Protein AF-A0A1L9B304-F1 (afdb_monomer_lite)

Structure (mmCIF, N/CA/C/O backbone):
data_AF-A0A1L9B304-F1
#
_entry.id   AF-A0A1L9B304-F1
#
loop_
_atom_site.group_PDB
_atom_site.id
_atom_site.type_symbol
_atom_site.label_atom_id
_atom_site.label_alt_id
_atom_site.label_comp_id
_atom_site.label_asym_id
_atom_site.label_entity_id
_atom_site.label_seq_id
_atom_site.pdbx_PDB_ins_code
_atom_site.Cartn_x
_atom_site.Cartn_y
_atom_site.Cartn_z
_atom_site.occupancy
_atom_site.B_iso_or_equiv
_atom_site.auth_seq_id
_atom_site.auth_comp_id
_atom_site.auth_asym_id
_atom_site.auth_atom_id
_atom_site.pdbx_PDB_model_num
ATOM 1 N N . MET A 1 1 ? 4.231 -5.687 -25.052 1.00 63.03 1 MET A N 1
ATOM 2 C CA . MET A 1 1 ? 4.741 -4.554 -24.246 1.00 63.03 1 MET A CA 1
ATOM 3 C C . MET A 1 1 ? 6.203 -4.363 -24.587 1.00 63.03 1 MET A C 1
ATOM 5 O O . MET A 1 1 ? 6.896 -5.364 -24.711 1.00 63.03 1 MET A O 1
ATOM 9 N N . LEU A 1 2 ? 6.646 -3.123 -24.780 1.00 71.50 2 LEU A N 1
ATOM 10 C CA . LEU A 1 2 ? 8.060 -2.821 -25.007 1.00 71.50 2 LEU A CA 1
ATOM 11 C C . LEU A 1 2 ? 8.823 -2.943 -23.681 1.00 71.50 2 LEU A C 1
ATOM 13 O O . LEU A 1 2 ? 8.277 -2.609 -22.625 1.00 71.50 2 LEU A O 1
ATOM 17 N N . GLN A 1 3 ? 10.051 -3.457 -23.736 1.00 75.75 3 GLN A N 1
ATOM 18 C CA . GLN A 1 3 ? 10.966 -3.404 -22.600 1.00 75.75 3 GLN A CA 1
ATOM 19 C C . GLN A 1 3 ? 11.658 -2.044 -22.579 1.00 75.75 3 GLN A C 1
ATOM 21 O O . GLN A 1 3 ? 12.085 -1.550 -23.622 1.00 75.75 3 GLN A O 1
ATOM 26 N N . VAL A 1 4 ? 11.743 -1.452 -21.391 1.00 79.25 4 VAL A N 1
ATOM 27 C CA . VAL A 1 4 ? 12.524 -0.241 -21.150 1.00 79.25 4 VAL A CA 1
ATOM 28 C C . VAL A 1 4 ? 13.964 -0.696 -20.902 1.00 79.25 4 VAL A C 1
ATOM 30 O O . VAL A 1 4 ? 14.164 -1.534 -20.018 1.00 79.25 4 VAL A O 1
ATOM 33 N N . PRO A 1 5 ? 14.951 -0.227 -21.685 1.00 81.69 5 PRO A N 1
ATOM 34 C CA . PRO A 1 5 ? 16.345 -0.581 -21.457 1.00 81.69 5 PRO A CA 1
ATOM 35 C C . PRO A 1 5 ? 16.802 -0.211 -20.035 1.00 81.69 5 PRO A C 1
ATOM 37 O O . PRO A 1 5 ? 16.305 0.766 -19.471 1.00 81.69 5 PRO A O 1
ATOM 40 N N . PRO A 1 6 ? 17.746 -0.959 -19.440 1.00 82.06 6 PRO A N 1
ATOM 41 C CA . PRO A 1 6 ? 18.271 -0.627 -18.122 1.00 82.06 6 PRO A CA 1
ATOM 42 C C . PRO A 1 6 ? 18.850 0.794 -18.060 1.00 82.06 6 PRO A C 1
ATOM 44 O O . PRO A 1 6 ? 19.536 1.225 -18.985 1.00 82.06 6 PRO A O 1
ATOM 47 N N . GLY A 1 7 ? 18.578 1.512 -16.970 1.00 79.88 7 GLY A N 1
ATOM 48 C CA . GLY A 1 7 ? 19.032 2.886 -16.732 1.00 79.88 7 GLY A CA 1
ATOM 49 C C . GLY A 1 7 ? 18.249 3.973 -17.476 1.00 79.88 7 GLY A C 1
ATOM 50 O O . GLY A 1 7 ? 18.438 5.154 -17.189 1.00 79.88 7 GLY A O 1
ATOM 51 N N . GLU A 1 8 ? 17.355 3.608 -18.398 1.00 85.88 8 GLU A N 1
ATOM 52 C CA . GLU A 1 8 ? 16.478 4.573 -19.060 1.00 85.88 8 GLU A CA 1
ATOM 53 C C . GLU A 1 8 ? 15.427 5.124 -18.093 1.00 85.88 8 GLU A C 1
ATOM 55 O O . GLU A 1 8 ? 14.921 4.424 -17.208 1.00 85.88 8 GLU A O 1
ATOM 60 N N . LEU A 1 9 ? 15.077 6.396 -18.291 1.00 82.62 9 LEU A N 1
ATOM 61 C CA . LEU A 1 9 ? 14.107 7.084 -17.452 1.00 82.62 9 LEU A CA 1
ATOM 62 C C . LEU A 1 9 ? 12.674 6.731 -17.861 1.00 82.62 9 LEU A C 1
ATOM 64 O O . LEU A 1 9 ? 12.258 6.958 -19.003 1.00 82.62 9 LEU A O 1
ATOM 68 N N . LEU A 1 10 ? 11.904 6.250 -16.888 1.00 84.25 10 LEU A N 1
ATOM 69 C CA . LEU A 1 10 ? 10.476 6.005 -16.987 1.00 84.25 10 LEU A CA 1
ATOM 70 C C . LEU A 1 10 ? 9.693 7.069 -16.205 1.00 84.25 10 LEU A C 1
ATOM 72 O O . LEU A 1 10 ? 9.727 7.129 -14.975 1.00 84.25 10 LEU A O 1
ATOM 76 N N . GLU A 1 11 ? 8.954 7.909 -16.931 1.00 81.62 11 GLU A N 1
ATOM 77 C CA . GLU A 1 11 ? 8.046 8.904 -16.353 1.00 81.62 11 GLU A CA 1
ATOM 78 C C . GLU A 1 11 ? 6.762 8.208 -15.866 1.00 81.62 11 GLU A C 1
ATOM 80 O O . GLU A 1 11 ? 5.990 7.667 -16.670 1.00 81.62 11 GLU A O 1
ATOM 85 N N . MET A 1 12 ? 6.548 8.217 -14.544 1.00 76.69 12 MET A N 1
ATOM 86 C CA . MET A 1 12 ? 5.429 7.526 -13.888 1.00 76.69 12 MET A CA 1
ATOM 87 C C . MET A 1 12 ? 4.164 8.383 -13.775 1.00 76.69 12 MET A C 1
ATOM 89 O O . MET A 1 12 ? 3.055 7.852 -13.798 1.00 76.69 12 MET A O 1
ATOM 93 N N . ILE A 1 13 ? 4.317 9.701 -13.632 1.00 68.25 13 ILE A N 1
ATOM 94 C CA . ILE A 1 13 ? 3.222 10.675 -13.541 1.00 68.25 13 ILE A CA 1
ATOM 95 C C . ILE A 1 13 ? 3.542 11.838 -14.478 1.00 68.25 13 ILE A C 1
ATOM 97 O O . ILE A 1 13 ? 4.670 12.328 -14.486 1.00 68.25 13 ILE A O 1
ATOM 101 N N . SER A 1 14 ? 2.542 12.290 -15.241 1.00 61.25 14 SER A N 1
ATOM 102 C CA . SER A 1 14 ? 2.676 13.453 -16.122 1.00 61.25 14 SER A CA 1
ATOM 103 C C . SER A 1 14 ? 3.136 14.679 -15.332 1.00 61.25 14 SER A C 1
ATOM 105 O O . SER A 1 14 ? 2.480 15.069 -14.367 1.00 61.25 14 SER A O 1
ATOM 107 N N . GLY A 1 15 ? 4.243 15.293 -15.755 1.00 56.97 15 GLY A N 1
ATOM 108 C CA . GLY A 1 15 ? 4.800 16.486 -15.105 1.00 56.97 15 GLY A CA 1
ATOM 109 C C . GLY A 1 15 ? 5.788 16.195 -13.972 1.00 56.97 15 GLY A C 1
ATOM 110 O O . GLY A 1 15 ? 6.274 17.134 -13.352 1.00 56.97 15 GLY A O 1
ATOM 111 N N . ALA A 1 16 ? 6.138 14.925 -13.729 1.00 55.53 16 ALA A N 1
ATOM 112 C CA . ALA A 1 16 ? 7.228 14.556 -12.817 1.00 55.53 16 ALA A CA 1
ATOM 113 C C . ALA A 1 16 ? 8.627 14.933 -13.354 1.00 55.53 16 ALA A C 1
ATOM 115 O O . ALA A 1 16 ? 9.605 14.840 -12.623 1.00 55.53 16 ALA A O 1
ATOM 116 N N . VAL A 1 17 ? 8.726 15.351 -14.621 1.00 56.62 17 VAL A N 1
ATOM 117 C CA . VAL A 1 17 ? 9.966 15.800 -15.267 1.00 56.62 17 VAL A CA 1
ATOM 118 C C . VAL A 1 17 ? 9.715 17.151 -15.937 1.00 56.62 17 VAL A C 1
ATOM 120 O O . VAL A 1 17 ? 8.848 17.246 -16.814 1.00 56.62 17 VAL A O 1
ATOM 123 N N . PHE A 1 18 ? 10.478 18.177 -15.550 1.00 57.16 18 PHE A N 1
ATOM 124 C CA . PHE A 1 18 ? 10.340 19.554 -16.039 1.00 57.16 18 PHE A CA 1
ATOM 125 C C . PHE A 1 18 ? 11.593 19.992 -16.813 1.00 57.16 18 PHE A C 1
ATOM 127 O O . PHE A 1 18 ? 12.388 20.808 -16.366 1.00 57.16 18 PHE A O 1
ATOM 134 N N . ASP A 1 19 ? 11.749 19.470 -18.031 1.00 57.84 19 ASP A N 1
ATOM 135 C CA . ASP A 1 19 ? 12.864 19.853 -18.902 1.00 57.84 19 ASP A CA 1
ATOM 136 C C . ASP A 1 19 ? 12.486 21.003 -19.843 1.00 57.84 19 ASP A C 1
ATOM 138 O O . ASP A 1 19 ? 11.497 20.921 -20.576 1.00 57.84 19 ASP A O 1
ATOM 142 N N . ALA A 1 20 ? 13.346 22.021 -19.938 1.00 49.38 20 ALA A N 1
ATOM 143 C CA . ALA A 1 20 ? 13.254 23.054 -20.976 1.00 49.38 20 ALA A CA 1
ATOM 144 C C . ALA A 1 20 ? 13.531 22.509 -22.396 1.00 49.38 20 ALA A C 1
ATOM 146 O O . ALA A 1 20 ? 13.164 23.138 -23.385 1.00 49.38 20 ALA A O 1
ATOM 147 N N . THR A 1 21 ? 14.183 21.343 -22.513 1.00 50.03 21 THR A N 1
ATOM 148 C CA . THR A 1 21 ? 14.481 20.677 -23.794 1.00 50.03 21 THR A CA 1
ATOM 149 C C . THR A 1 21 ? 13.872 19.270 -23.811 1.00 50.03 21 THR A C 1
ATOM 151 O O . THR A 1 21 ? 14.277 18.437 -23.001 1.00 50.03 21 THR A O 1
ATOM 154 N N . PRO A 1 22 ? 12.937 18.947 -24.726 1.00 58.16 22 PRO A N 1
ATOM 155 C CA . PRO A 1 22 ? 12.317 17.627 -24.766 1.00 58.16 22 PRO A CA 1
ATOM 156 C C . PRO A 1 22 ? 13.330 16.559 -25.195 1.00 58.16 22 PRO A C 1
ATOM 158 O O . PRO A 1 22 ? 13.845 16.598 -26.312 1.00 58.16 22 PRO A O 1
ATOM 161 N N . ARG A 1 23 ? 13.589 15.575 -24.330 1.00 62.59 23 ARG A N 1
ATOM 162 C CA . ARG A 1 23 ? 14.319 14.348 -24.685 1.00 62.59 23 ARG A CA 1
ATOM 163 C C . ARG A 1 23 ? 13.340 13.186 -24.895 1.00 62.59 23 ARG A C 1
ATOM 165 O O . ARG A 1 23 ? 12.303 13.152 -24.222 1.00 62.59 23 ARG A O 1
ATOM 172 N N . PRO A 1 24 ? 13.624 12.245 -25.818 1.00 61.47 24 PRO A N 1
ATOM 173 C CA . PRO A 1 24 ? 12.836 11.024 -25.925 1.00 61.47 24 PRO A CA 1
ATOM 174 C C . PRO A 1 24 ? 12.907 10.278 -24.591 1.00 61.47 24 PRO A C 1
ATOM 176 O O . PRO A 1 24 ? 13.988 10.080 -24.048 1.00 61.47 24 PRO A O 1
ATOM 179 N N . ARG A 1 25 ? 11.743 9.924 -24.042 1.00 73.06 25 ARG A N 1
ATOM 180 C CA . ARG A 1 25 ? 11.623 9.262 -22.741 1.00 73.06 25 ARG A CA 1
ATOM 181 C C . ARG A 1 25 ? 10.515 8.231 -22.752 1.00 73.06 25 ARG A C 1
ATOM 183 O O . ARG A 1 25 ? 9.510 8.392 -23.454 1.00 73.06 25 ARG A O 1
ATOM 190 N N . TRP A 1 26 ? 10.691 7.194 -21.947 1.00 78.88 26 TRP A N 1
ATOM 191 C CA . TRP A 1 26 ? 9.651 6.209 -21.726 1.00 78.88 26 TRP A CA 1
ATOM 192 C C . TRP A 1 26 ? 8.609 6.806 -20.790 1.00 78.88 26 TRP A C 1
ATOM 194 O O . TRP A 1 26 ? 8.932 7.424 -19.778 1.00 78.88 26 TRP A O 1
ATOM 204 N N . ARG A 1 27 ? 7.335 6.647 -21.138 1.00 77.12 27 ARG A N 1
ATOM 205 C CA . ARG A 1 27 ? 6.223 7.089 -20.298 1.00 77.12 27 ARG A CA 1
ATOM 206 C C . ARG A 1 27 ? 5.282 5.930 -20.090 1.00 77.12 27 ARG A C 1
ATOM 208 O O . ARG A 1 27 ? 4.880 5.286 -21.063 1.00 77.12 27 ARG A O 1
ATOM 215 N N . ILE A 1 28 ? 4.854 5.721 -18.851 1.00 72.94 28 ILE A N 1
ATOM 216 C CA . ILE A 1 28 ? 3.702 4.862 -18.606 1.00 72.94 28 ILE A CA 1
ATOM 217 C C . ILE A 1 28 ? 2.452 5.648 -19.008 1.00 72.94 28 ILE A C 1
ATOM 219 O O . ILE A 1 28 ? 1.835 6.345 -18.209 1.00 72.94 28 ILE A O 1
ATOM 223 N N . ARG A 1 29 ? 2.061 5.532 -20.282 1.00 64.81 29 ARG A N 1
ATOM 224 C CA . ARG A 1 29 ? 0.709 5.892 -20.726 1.00 64.81 29 ARG A CA 1
ATOM 225 C C . ARG A 1 29 ? -0.234 4.755 -20.361 1.00 64.81 29 ARG A C 1
ATOM 227 O O . ARG A 1 29 ? -0.642 3.972 -21.213 1.00 64.81 29 ARG A O 1
ATOM 234 N N . MET A 1 30 ? -0.534 4.628 -19.076 1.00 61.22 30 MET A N 1
ATOM 235 C CA . MET A 1 30 ? -1.662 3.808 -18.659 1.00 61.22 30 MET A CA 1
ATOM 236 C C . MET A 1 30 ? -2.903 4.668 -18.787 1.00 61.22 30 MET A C 1
ATOM 238 O O . MET A 1 30 ? -2.964 5.762 -18.230 1.00 61.22 30 MET A O 1
ATOM 242 N N . PHE A 1 31 ? -3.857 4.178 -19.571 1.00 56.81 31 PHE A N 1
ATOM 243 C CA . PHE A 1 31 ? -5.157 4.790 -19.775 1.00 56.81 31 PHE A CA 1
ATOM 244 C C . PHE A 1 31 ? -5.961 4.769 -18.464 1.00 56.81 31 PHE A C 1
ATOM 246 O O . PHE A 1 31 ? -6.941 4.036 -18.330 1.00 56.81 31 PHE A O 1
ATOM 253 N N . VAL A 1 32 ? -5.554 5.573 -17.479 1.00 52.47 32 VAL A N 1
ATOM 254 C CA . VAL A 1 32 ? -6.405 5.901 -16.334 1.00 52.47 32 VAL A CA 1
ATOM 255 C C . VAL A 1 32 ? -7.742 6.436 -16.844 1.00 52.47 32 VAL A C 1
ATOM 257 O O . VAL A 1 32 ? -8.770 6.102 -16.277 1.00 52.47 32 VAL A O 1
ATOM 260 N N . ASP A 1 33 ? -7.725 7.124 -17.989 1.00 48.28 33 ASP A N 1
ATOM 261 C CA . ASP A 1 33 ? -8.901 7.585 -18.721 1.00 48.28 33 ASP A CA 1
ATOM 262 C C . ASP A 1 33 ? -9.753 6.430 -19.262 1.00 48.28 33 ASP A C 1
ATOM 264 O O . ASP A 1 33 ? -10.964 6.481 -19.124 1.00 48.28 33 ASP A O 1
ATOM 268 N N . VAL A 1 34 ? -9.176 5.336 -19.789 1.00 59.12 34 VAL A N 1
ATOM 269 C CA . VAL A 1 34 ? -9.986 4.148 -20.149 1.00 59.12 34 VAL A CA 1
ATOM 270 C C . VAL A 1 34 ? -10.598 3.565 -18.888 1.00 59.12 34 VAL A C 1
ATOM 272 O O . VAL A 1 34 ? -11.786 3.307 -18.871 1.00 59.12 34 VAL A O 1
ATOM 275 N N . PHE A 1 35 ? -9.843 3.424 -17.800 1.00 58.62 35 PHE A N 1
ATOM 276 C CA . PHE A 1 35 ? -10.378 2.904 -16.541 1.00 58.62 35 PHE A CA 1
ATOM 277 C C . PHE A 1 35 ? -11.472 3.790 -15.911 1.00 58.62 35 PHE A C 1
ATOM 279 O O . PHE A 1 35 ? -12.441 3.263 -15.370 1.00 58.62 35 PHE A O 1
ATOM 286 N N . MET A 1 36 ? -11.329 5.116 -15.981 1.00 52.97 36 MET A N 1
ATOM 287 C CA . MET A 1 36 ? -12.293 6.108 -15.481 1.00 52.97 36 MET A CA 1
ATOM 288 C C . MET A 1 36 ? -13.489 6.309 -16.417 1.00 52.97 36 MET A C 1
ATOM 290 O O . MET A 1 36 ? -14.547 6.727 -15.952 1.00 52.97 36 MET A O 1
ATOM 294 N N . HIS A 1 37 ? -13.353 5.962 -17.700 1.00 54.38 37 HIS A N 1
ATOM 295 C CA . HIS A 1 37 ? -14.406 6.059 -18.715 1.00 54.38 37 HIS A CA 1
ATOM 296 C C . HIS A 1 37 ? -14.909 4.698 -19.220 1.00 54.38 37 HIS A C 1
ATOM 298 O O . HIS A 1 37 ? -15.740 4.650 -20.120 1.00 54.38 37 HIS A O 1
ATOM 304 N N . LEU A 1 38 ? -14.525 3.589 -18.571 1.00 57.94 38 LEU A N 1
ATOM 305 C CA . LEU A 1 38 ? -15.155 2.268 -18.741 1.00 57.94 38 LEU A CA 1
ATOM 306 C C . LEU A 1 38 ? -16.651 2.281 -18.356 1.00 57.94 38 LEU A C 1
ATOM 308 O O . LEU A 1 38 ? -17.328 1.276 -18.537 1.00 57.94 38 LEU A O 1
ATOM 312 N N . ASN A 1 39 ? -17.163 3.396 -17.828 1.00 56.41 39 ASN A N 1
ATOM 313 C CA . ASN A 1 39 ? -18.574 3.614 -17.511 1.00 56.41 39 ASN A CA 1
ATOM 314 C C . ASN A 1 39 ? -19.430 3.878 -18.759 1.00 56.41 39 ASN A C 1
ATOM 316 O O . ASN A 1 39 ? -20.649 3.723 -18.702 1.00 56.41 39 ASN A O 1
ATOM 320 N N . GLU A 1 40 ? -18.834 4.284 -19.887 1.00 57.81 40 GLU A N 1
ATOM 321 C CA . GLU A 1 40 ? -19.592 4.487 -21.123 1.00 57.81 40 GLU A CA 1
ATOM 322 C C . GLU A 1 40 ? -20.018 3.130 -21.704 1.00 57.81 40 GLU A C 1
ATOM 324 O O . GLU A 1 40 ? -19.241 2.421 -22.339 1.00 57.81 40 GLU A O 1
ATOM 329 N N . GLY A 1 41 ? -21.276 2.753 -21.458 1.00 65.56 41 GLY A N 1
ATOM 330 C CA . GLY A 1 41 ? -21.892 1.539 -22.003 1.00 65.56 41 GLY A CA 1
ATOM 331 C C . GLY A 1 41 ? -21.799 0.289 -21.121 1.00 65.56 41 GLY A C 1
ATOM 332 O O . GLY A 1 41 ? -22.311 -0.754 -21.522 1.00 65.56 41 GLY A O 1
ATOM 333 N N . VAL A 1 42 ? -21.207 0.379 -19.924 1.00 69.25 42 VAL A N 1
ATOM 334 C CA . VAL A 1 42 ? -21.229 -0.690 -18.909 1.00 69.25 42 VAL A CA 1
ATOM 335 C C . VAL A 1 42 ? -22.273 -0.343 -17.857 1.00 69.25 42 VAL A C 1
ATOM 337 O O . VAL A 1 42 ? -22.301 0.774 -17.346 1.00 69.25 42 VAL A O 1
ATOM 340 N N . SER A 1 43 ? -23.147 -1.291 -17.525 1.00 76.06 43 SER A N 1
ATOM 341 C CA . SER A 1 43 ? -24.155 -1.060 -16.489 1.00 76.06 43 SER A CA 1
ATOM 342 C C . SER A 1 43 ? -23.507 -0.884 -15.106 1.00 76.06 43 SER A C 1
ATOM 344 O O . SER A 1 43 ? -22.483 -1.500 -14.804 1.00 76.06 43 SER A O 1
ATOM 346 N N . GLU A 1 44 ? -24.134 -0.102 -14.221 1.00 75.56 44 GLU A N 1
ATOM 347 C CA . GLU A 1 44 ? -23.684 0.077 -12.824 1.00 75.56 44 GLU A CA 1
ATOM 348 C C . GLU A 1 44 ? -23.474 -1.263 -12.092 1.00 75.56 44 GLU A C 1
ATOM 350 O O . GLU A 1 44 ? -22.558 -1.414 -11.286 1.00 75.56 44 GLU A O 1
ATOM 355 N N . ALA A 1 45 ? -24.280 -2.280 -12.419 1.00 81.62 45 ALA A N 1
ATOM 356 C CA . ALA A 1 45 ? -24.158 -3.623 -11.854 1.00 81.62 45 ALA A CA 1
ATOM 357 C C . ALA A 1 45 ? -22.910 -4.384 -12.345 1.00 81.62 45 ALA A C 1
ATOM 359 O O . ALA A 1 45 ? -22.347 -5.208 -11.621 1.00 81.62 45 ALA A O 1
ATOM 360 N N . GLU A 1 46 ? -22.462 -4.126 -13.573 1.00 81.25 46 GLU A N 1
ATOM 361 C CA . GLU A 1 46 ? -21.305 -4.788 -14.184 1.00 81.25 46 GLU A CA 1
ATOM 362 C C . GLU A 1 46 ? -19.992 -4.060 -13.907 1.00 81.25 46 GLU A C 1
ATOM 364 O O . GLU A 1 46 ? -18.922 -4.681 -13.937 1.00 81.25 46 GLU A O 1
ATOM 369 N N . TYR A 1 47 ? -20.059 -2.772 -13.579 1.00 78.38 47 TYR A N 1
ATOM 370 C CA . TYR A 1 47 ? -18.889 -1.934 -13.361 1.00 78.38 47 TYR A CA 1
ATOM 371 C C . TYR A 1 47 ? -17.909 -2.492 -12.305 1.00 78.38 47 TYR A C 1
ATOM 373 O O . TYR A 1 47 ? -16.718 -2.620 -12.617 1.00 78.38 47 TYR A O 1
ATOM 381 N N . PRO A 1 48 ? -18.337 -2.946 -11.105 1.00 80.19 48 PRO A N 1
ATOM 382 C CA . PRO A 1 48 ? -17.416 -3.539 -10.131 1.00 80.19 48 PRO A CA 1
ATOM 383 C C . PRO A 1 48 ? -16.687 -4.780 -10.664 1.00 80.19 48 PRO A C 1
ATOM 385 O O . PRO A 1 48 ? -15.498 -4.985 -10.387 1.00 80.19 48 PRO A O 1
ATOM 388 N N . ARG A 1 49 ? -17.380 -5.605 -11.462 1.00 83.19 49 ARG A N 1
ATOM 389 C CA . ARG A 1 49 ? -16.815 -6.817 -12.067 1.00 83.19 49 ARG A CA 1
ATOM 390 C C . ARG A 1 49 ? -15.816 -6.468 -13.166 1.00 83.19 49 ARG A C 1
ATOM 392 O O . ARG A 1 49 ? -14.719 -7.029 -13.167 1.00 83.19 49 ARG A O 1
ATOM 399 N N . ALA A 1 50 ? -16.160 -5.533 -14.051 1.00 82.38 50 ALA A N 1
ATOM 400 C CA . ALA A 1 50 ? -15.275 -5.042 -15.104 1.00 82.38 50 ALA A CA 1
ATOM 401 C C . ALA A 1 50 ? -13.994 -4.434 -14.510 1.00 82.38 50 ALA A C 1
ATOM 403 O O . ALA A 1 50 ? -12.889 -4.806 -14.905 1.00 82.38 50 ALA A O 1
ATOM 404 N N . ARG A 1 51 ? -14.127 -3.601 -13.468 1.00 80.62 51 ARG A N 1
ATOM 405 C CA . ARG A 1 51 ? -13.006 -3.001 -12.726 1.00 80.62 51 ARG A CA 1
ATOM 406 C C . ARG A 1 51 ? -12.062 -4.057 -12.147 1.00 80.62 51 ARG A C 1
ATOM 408 O O . ARG A 1 51 ? -10.844 -3.927 -12.257 1.00 80.62 51 ARG A O 1
ATOM 415 N N . LYS A 1 52 ? -12.617 -5.102 -11.521 1.00 84.81 52 LYS A N 1
ATOM 416 C CA . LYS A 1 52 ? -11.840 -6.211 -10.944 1.00 84.81 52 LYS A CA 1
ATOM 417 C C . LYS A 1 52 ? -11.129 -7.029 -12.025 1.00 84.81 52 LYS A C 1
ATOM 419 O O . LYS A 1 52 ? -9.963 -7.372 -11.848 1.00 84.81 52 LYS A O 1
ATOM 424 N N . ALA A 1 53 ? -11.806 -7.329 -13.133 1.00 87.19 53 ALA A N 1
ATOM 425 C CA . ALA A 1 53 ? -11.222 -8.072 -14.249 1.00 87.19 53 ALA A CA 1
ATOM 426 C C . ALA A 1 53 ? -10.083 -7.290 -14.921 1.00 87.19 53 ALA A C 1
ATOM 428 O O . ALA A 1 53 ? -9.013 -7.849 -15.158 1.00 87.19 53 ALA A O 1
ATOM 429 N N . PHE A 1 54 ? -10.285 -5.992 -15.156 1.00 85.56 54 PHE A N 1
ATOM 430 C CA . PHE A 1 54 ? -9.271 -5.111 -15.727 1.00 85.56 54 PHE A CA 1
ATOM 431 C C . PHE A 1 54 ? -8.028 -5.021 -14.839 1.00 85.56 54 PHE A C 1
ATOM 433 O O . PHE A 1 54 ? -6.917 -5.242 -15.313 1.00 85.56 54 PHE A O 1
ATOM 440 N N . GLU A 1 55 ? -8.199 -4.780 -13.537 1.00 87.69 55 GLU A N 1
ATOM 441 C CA . GLU A 1 55 ? -7.063 -4.777 -12.612 1.00 87.69 55 GLU A CA 1
ATOM 442 C C . GLU A 1 55 ? -6.349 -6.133 -12.605 1.00 87.69 55 GLU A C 1
ATOM 444 O O . GLU A 1 55 ? -5.126 -6.173 -12.689 1.00 87.69 55 GLU A O 1
ATOM 449 N N . SER A 1 56 ? -7.084 -7.250 -12.569 1.00 90.56 56 SER A N 1
ATOM 450 C CA . SER A 1 56 ? -6.481 -8.587 -12.633 1.00 90.56 56 SER A CA 1
ATOM 451 C C . SER A 1 56 ? -5.632 -8.776 -13.894 1.00 90.56 56 SER A C 1
ATOM 453 O O . SER A 1 56 ? -4.552 -9.362 -13.819 1.00 90.56 56 SER A O 1
ATOM 455 N N . PHE A 1 57 ? -6.094 -8.267 -15.039 1.00 89.88 57 PHE A N 1
ATOM 456 C CA . PHE A 1 57 ? -5.319 -8.250 -16.275 1.00 89.88 57 PHE A CA 1
ATOM 457 C C . PHE A 1 57 ? -4.064 -7.377 -16.133 1.00 89.88 57 PHE A C 1
ATOM 459 O O . PHE A 1 57 ? -2.966 -7.839 -16.437 1.00 89.88 57 PHE A O 1
ATOM 466 N N . CYS A 1 58 ? -4.171 -6.160 -15.598 1.00 88.44 58 CYS A N 1
ATOM 467 C CA . CYS A 1 58 ? -3.016 -5.284 -15.390 1.00 88.44 58 CYS A CA 1
ATOM 468 C C . CYS A 1 58 ? -1.963 -5.909 -14.461 1.00 88.44 58 CYS A C 1
ATOM 470 O O . CYS A 1 58 ? -0.774 -5.882 -14.781 1.00 88.44 58 CYS A O 1
ATOM 472 N N . LEU A 1 59 ? -2.386 -6.535 -13.358 1.00 91.94 59 LEU A N 1
ATOM 473 C CA . LEU A 1 59 ? -1.503 -7.214 -12.402 1.00 91.94 59 LEU A CA 1
ATOM 474 C C . LEU A 1 59 ? -0.806 -8.460 -12.984 1.00 91.94 59 LEU A C 1
ATOM 476 O O . LEU A 1 59 ? 0.103 -9.002 -12.351 1.00 91.94 59 LEU A O 1
ATOM 480 N N . SER A 1 60 ? -1.195 -8.918 -14.179 1.00 93.44 60 SER A N 1
ATOM 481 C CA . SER A 1 60 ? -0.482 -9.967 -14.925 1.00 93.44 60 SER A CA 1
ATOM 482 C C . SER A 1 60 ? 0.730 -9.446 -15.709 1.00 93.44 60 SER A C 1
ATOM 484 O O . SER A 1 60 ? 1.434 -10.223 -16.350 1.00 93.44 60 SER A O 1
ATOM 486 N N . THR A 1 61 ? 0.999 -8.139 -15.649 1.00 92.06 61 THR A N 1
ATOM 487 C CA . THR A 1 61 ? 2.079 -7.476 -16.389 1.00 92.06 61 THR A CA 1
ATOM 488 C C . THR A 1 61 ? 2.985 -6.664 -15.457 1.00 92.06 61 THR A C 1
ATOM 490 O O . THR A 1 61 ? 2.482 -6.120 -14.471 1.00 92.06 61 THR A O 1
ATOM 493 N N . PRO A 1 62 ? 4.289 -6.504 -15.766 1.00 91.88 62 PRO A N 1
ATOM 494 C CA . PRO A 1 62 ? 5.204 -5.711 -14.940 1.00 91.88 62 PRO A CA 1
ATOM 495 C C . PRO A 1 62 ? 4.749 -4.251 -14.821 1.00 91.88 62 PRO A C 1
ATOM 497 O O . PRO A 1 62 ? 4.629 -3.719 -13.720 1.00 91.88 62 PRO A O 1
ATOM 500 N N . TRP A 1 63 ? 4.413 -3.614 -15.944 1.00 89.06 63 TRP A N 1
ATOM 501 C CA . TRP A 1 63 ? 4.021 -2.202 -15.969 1.00 89.06 63 TRP A CA 1
ATOM 502 C C . TRP A 1 63 ? 2.662 -1.949 -15.312 1.00 89.06 63 TRP A C 1
ATOM 504 O O . TRP A 1 63 ? 2.491 -0.941 -14.628 1.00 89.06 63 TRP A O 1
ATOM 514 N N . GLY A 1 64 ? 1.706 -2.869 -15.469 1.00 88.25 64 GLY A N 1
ATOM 515 C CA . GLY A 1 64 ? 0.421 -2.779 -14.780 1.00 88.25 64 GLY A CA 1
ATOM 516 C C . GLY A 1 64 ? 0.549 -3.000 -13.272 1.00 88.25 64 GLY A C 1
ATOM 517 O O . GLY A 1 64 ? -0.079 -2.273 -12.503 1.00 88.25 64 GLY A O 1
ATOM 518 N N . ALA A 1 65 ? 1.404 -3.931 -12.836 1.00 92.06 65 ALA A N 1
ATOM 519 C CA . ALA A 1 65 ? 1.718 -4.123 -11.422 1.00 92.06 65 ALA A CA 1
ATOM 520 C C . ALA A 1 65 ? 2.364 -2.872 -10.804 1.00 92.06 65 ALA A C 1
ATOM 522 O O . ALA A 1 65 ? 1.901 -2.396 -9.767 1.00 92.06 65 ALA A O 1
ATOM 523 N N . LEU A 1 66 ? 3.364 -2.290 -11.476 1.00 91.44 66 LEU A N 1
ATOM 524 C CA . LEU A 1 66 ? 4.014 -1.058 -11.029 1.00 91.44 66 LEU A CA 1
ATOM 525 C C . LEU A 1 66 ? 3.028 0.115 -10.941 1.00 91.44 66 LEU A C 1
ATOM 527 O O . LEU A 1 66 ? 3.000 0.818 -9.933 1.00 91.44 66 LEU A O 1
ATOM 531 N N . TYR A 1 67 ? 2.187 0.310 -11.961 1.00 86.88 67 TYR A N 1
ATOM 532 C CA . TYR A 1 67 ? 1.179 1.373 -11.969 1.00 86.88 67 TYR A CA 1
ATOM 533 C C . TYR A 1 67 ? 0.237 1.280 -10.761 1.00 86.88 67 TYR A C 1
ATOM 535 O O . TYR A 1 67 ? 0.041 2.265 -10.046 1.00 86.88 67 TYR A O 1
ATOM 543 N N . HIS A 1 68 ? -0.311 0.089 -10.502 1.00 87.69 68 HIS A N 1
ATOM 544 C CA . HIS A 1 68 ? -1.235 -0.117 -9.390 1.00 87.69 68 HIS A CA 1
ATOM 545 C C . HIS A 1 68 ? -0.569 -0.014 -8.013 1.00 87.69 68 HIS A C 1
ATOM 547 O O . HIS A 1 68 ? -1.280 0.249 -7.046 1.00 87.69 68 HIS A O 1
ATOM 553 N N . ALA A 1 69 ? 0.749 -0.194 -7.905 1.00 90.44 69 ALA A N 1
ATOM 554 C CA . ALA A 1 69 ? 1.493 0.083 -6.678 1.00 90.44 69 ALA A CA 1
ATOM 555 C C . ALA A 1 69 ? 1.752 1.594 -6.504 1.00 90.44 69 ALA A C 1
ATOM 557 O O . ALA A 1 69 ? 1.491 2.177 -5.460 1.00 90.44 69 ALA A O 1
ATOM 558 N N . VAL A 1 70 ? 2.210 2.281 -7.548 1.00 86.75 70 VAL A N 1
ATOM 559 C CA . VAL A 1 70 ? 2.684 3.670 -7.430 1.00 86.75 70 VAL A CA 1
ATOM 560 C C . VAL A 1 70 ? 1.548 4.697 -7.401 1.00 86.75 70 VAL A C 1
ATOM 562 O O . VAL A 1 70 ? 1.607 5.684 -6.667 1.00 86.75 70 VAL A O 1
ATOM 565 N N . SER A 1 71 ? 0.488 4.473 -8.176 1.00 78.38 71 SER A N 1
ATOM 566 C CA . SER A 1 71 ? -0.693 5.339 -8.213 1.00 78.38 71 SER A CA 1
ATOM 567 C C . SER A 1 71 ? -1.962 4.502 -8.040 1.00 78.38 71 SER A C 1
ATOM 569 O O . SER A 1 71 ? -2.752 4.355 -8.974 1.00 78.38 71 SER A O 1
ATOM 571 N N . PRO A 1 72 ? -2.160 3.891 -6.855 1.00 68.75 72 PRO A N 1
ATOM 572 C CA . PRO A 1 72 ? -3.242 2.948 -6.644 1.00 68.75 72 PRO A CA 1
ATOM 573 C C . PRO A 1 72 ? -4.588 3.672 -6.751 1.00 68.75 72 PRO A C 1
ATOM 575 O O . PRO A 1 72 ? -4.874 4.533 -5.898 1.00 68.75 72 PRO A O 1
ATOM 578 N N . PRO A 1 73 ? -5.458 3.305 -7.714 1.00 71.75 73 PRO A N 1
ATOM 579 C CA . PRO A 1 73 ? -6.839 3.744 -7.662 1.00 71.75 73 PRO A CA 1
ATOM 580 C C . PRO A 1 73 ? -7.502 3.120 -6.421 1.00 71.75 73 PRO A C 1
ATOM 582 O O . PRO A 1 73 ? -7.143 1.996 -6.035 1.00 71.75 73 PRO A O 1
ATOM 585 N N . PRO A 1 74 ? -8.473 3.804 -5.793 1.00 67.50 74 PRO A N 1
ATOM 586 C CA . PRO A 1 74 ? -9.284 3.221 -4.721 1.00 67.50 74 PRO A CA 1
ATOM 587 C C . PRO A 1 74 ? -9.978 1.906 -5.140 1.00 67.50 74 PRO A C 1
ATOM 589 O O . PRO A 1 74 ? -9.985 1.561 -6.325 1.00 67.50 74 PRO A O 1
ATOM 592 N N . PRO A 1 75 ? -10.609 1.158 -4.228 1.00 64.00 75 PRO A N 1
ATOM 593 C CA . PRO A 1 75 ? -10.366 1.117 -2.788 1.00 64.00 75 PRO A CA 1
ATOM 594 C C . PRO A 1 75 ? -8.961 0.586 -2.479 1.00 64.00 75 PRO A C 1
ATOM 596 O O . PRO A 1 75 ? -8.402 -0.220 -3.231 1.00 64.00 75 PRO A O 1
ATOM 599 N N . ARG A 1 76 ? -8.372 1.064 -1.384 1.00 79.19 76 ARG A N 1
ATOM 600 C CA . ARG A 1 76 ? -7.027 0.687 -0.922 1.00 79.19 76 ARG A CA 1
ATOM 601 C C . ARG A 1 76 ? -7.126 -0.209 0.307 1.00 79.19 76 ARG A C 1
ATOM 603 O O . ARG A 1 76 ? -6.463 0.045 1.300 1.00 79.19 76 ARG A O 1
ATOM 610 N N . ASN A 1 77 ? -7.963 -1.240 0.241 1.00 90.88 77 ASN A N 1
ATOM 611 C CA . ASN A 1 77 ? -8.063 -2.175 1.353 1.00 90.88 77 ASN A CA 1
ATOM 612 C C . ASN A 1 77 ? -6.833 -3.077 1.467 1.00 90.88 77 ASN A C 1
ATOM 614 O O . ASN A 1 77 ? -6.071 -3.223 0.502 1.00 90.88 77 ASN A O 1
ATOM 618 N N . ALA A 1 78 ? -6.630 -3.655 2.652 1.00 95.19 78 ALA A N 1
ATOM 619 C CA . ALA A 1 78 ? -5.450 -4.463 2.958 1.00 95.19 78 ALA A CA 1
ATOM 620 C C . ALA A 1 78 ? -5.263 -5.607 1.951 1.00 95.19 78 ALA A C 1
ATOM 622 O O . ALA A 1 78 ? -4.200 -5.730 1.345 1.00 95.19 78 ALA A O 1
ATOM 623 N N . GLU A 1 79 ? -6.316 -6.381 1.677 1.00 94.38 79 GLU A N 1
ATOM 624 C CA . GLU A 1 79 ? -6.241 -7.527 0.768 1.00 94.38 79 GLU A CA 1
ATOM 625 C C . GLU A 1 79 ? -5.884 -7.108 -0.671 1.00 94.38 79 GLU A C 1
ATOM 627 O O . GLU A 1 79 ? -5.015 -7.696 -1.320 1.00 94.38 79 GLU A O 1
ATOM 632 N N . ARG A 1 80 ? -6.524 -6.061 -1.203 1.00 92.56 80 ARG A N 1
ATOM 633 C CA . ARG A 1 80 ? -6.259 -5.560 -2.557 1.00 92.56 80 ARG A CA 1
ATOM 634 C C . ARG A 1 80 ? -4.873 -4.935 -2.652 1.00 92.56 80 ARG A C 1
ATOM 636 O O . ARG A 1 80 ? -4.205 -5.142 -3.665 1.00 92.56 80 ARG A O 1
ATOM 643 N N . MET A 1 81 ? -4.423 -4.223 -1.617 1.00 94.25 81 MET A N 1
ATOM 644 C CA . MET A 1 81 ? -3.052 -3.718 -1.532 1.00 94.25 81 MET A CA 1
ATOM 645 C C . MET A 1 81 ? -2.050 -4.877 -1.540 1.00 94.25 81 MET A C 1
ATOM 647 O O . MET A 1 81 ? -1.121 -4.859 -2.346 1.00 94.25 81 MET A O 1
ATOM 651 N N . ALA A 1 82 ? -2.295 -5.932 -0.757 1.00 96.06 82 ALA A N 1
ATOM 65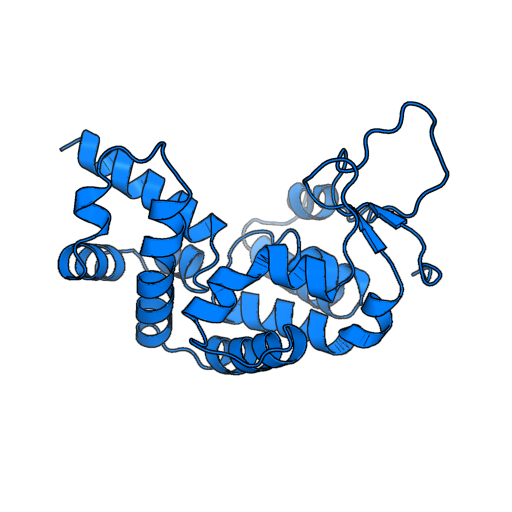2 C CA . ALA A 1 82 ? -1.470 -7.136 -0.751 1.00 96.06 82 ALA A CA 1
ATOM 653 C C . ALA A 1 82 ? -1.369 -7.756 -2.150 1.00 96.06 82 ALA A C 1
ATOM 655 O O . ALA A 1 82 ? -0.272 -8.048 -2.613 1.00 96.06 82 ALA A O 1
ATOM 656 N N . ARG A 1 83 ? -2.487 -7.889 -2.880 1.00 95.44 83 ARG A N 1
ATOM 657 C CA . ARG A 1 83 ? -2.480 -8.417 -4.260 1.00 95.44 83 ARG A CA 1
ATOM 658 C C . ARG A 1 83 ? -1.659 -7.550 -5.222 1.00 95.44 83 ARG A C 1
ATOM 660 O O . ARG A 1 83 ? -0.956 -8.095 -6.075 1.00 95.44 83 ARG A O 1
ATOM 667 N N . ARG A 1 84 ? -1.745 -6.221 -5.101 1.00 94.75 84 ARG A N 1
ATOM 668 C CA . ARG A 1 84 ? -0.984 -5.267 -5.931 1.00 94.75 84 ARG A CA 1
ATOM 669 C C . ARG A 1 84 ? 0.513 -5.358 -5.652 1.00 94.75 84 ARG A C 1
ATOM 671 O O . ARG A 1 84 ? 1.297 -5.517 -6.584 1.00 94.75 84 ARG A O 1
ATOM 678 N N . LEU A 1 85 ? 0.898 -5.332 -4.380 1.00 95.81 85 LEU A N 1
ATOM 679 C CA . LEU A 1 85 ? 2.292 -5.439 -3.953 1.00 95.81 85 LEU A CA 1
ATOM 680 C C . LEU A 1 85 ? 2.873 -6.8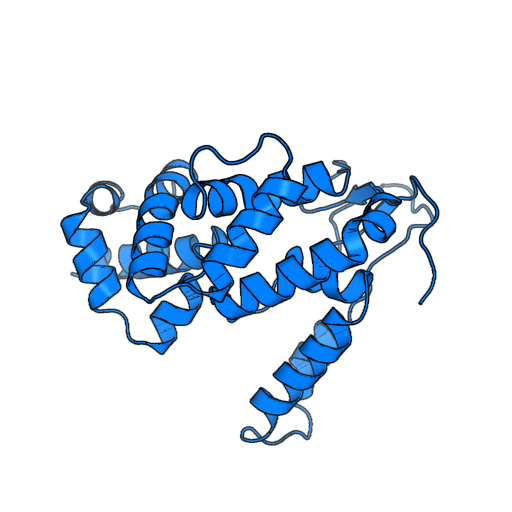31 -4.251 1.00 95.81 85 LEU A C 1
ATOM 682 O O . LEU A 1 85 ? 3.997 -6.939 -4.731 1.00 95.81 85 LEU A O 1
ATOM 686 N N . ALA A 1 86 ? 2.089 -7.901 -4.097 1.00 97.31 86 ALA A N 1
ATOM 687 C CA . ALA A 1 86 ? 2.482 -9.243 -4.525 1.00 97.31 86 ALA A CA 1
ATOM 688 C C . ALA A 1 86 ? 2.752 -9.303 -6.035 1.00 97.31 86 ALA A C 1
ATOM 690 O O . ALA A 1 86 ? 3.691 -9.962 -6.476 1.00 97.31 86 ALA A O 1
ATOM 691 N N . ALA A 1 87 ? 1.939 -8.618 -6.846 1.00 96.62 87 ALA A N 1
ATOM 692 C CA . ALA A 1 87 ? 2.172 -8.529 -8.283 1.00 96.62 87 ALA A CA 1
ATOM 693 C C . ALA A 1 87 ? 3.460 -7.779 -8.616 1.00 96.62 87 ALA A C 1
ATOM 695 O O . ALA A 1 87 ? 4.216 -8.242 -9.467 1.00 96.62 87 ALA A O 1
ATOM 696 N N . LEU A 1 88 ? 3.733 -6.677 -7.918 1.00 96.19 88 LEU A N 1
ATOM 697 C CA . LEU A 1 88 ? 4.991 -5.950 -8.044 1.00 96.19 88 LEU A CA 1
ATOM 698 C C . LEU A 1 88 ? 6.187 -6.862 -7.730 1.00 96.19 88 LEU A C 1
ATOM 700 O O . LEU A 1 88 ? 7.113 -6.947 -8.530 1.00 96.19 88 LEU A O 1
ATOM 704 N N . LEU A 1 89 ? 6.133 -7.598 -6.615 1.00 97.81 89 LEU A N 1
ATOM 705 C CA . LEU A 1 89 ? 7.194 -8.516 -6.189 1.00 97.81 89 LEU A CA 1
ATOM 706 C C . LEU A 1 89 ? 7.458 -9.638 -7.205 1.00 97.81 89 LEU A C 1
ATOM 708 O O . LEU A 1 89 ? 8.614 -9.996 -7.421 1.00 97.81 89 LEU A O 1
ATOM 712 N N . ARG A 1 90 ? 6.420 -10.162 -7.879 1.00 97.75 90 ARG A N 1
ATOM 713 C CA . ARG A 1 90 ? 6.593 -11.154 -8.962 1.00 97.75 90 ARG A CA 1
ATOM 714 C C . ARG A 1 90 ? 7.395 -10.614 -10.143 1.00 97.75 90 ARG A C 1
ATOM 716 O O . ARG A 1 90 ? 8.060 -11.387 -10.823 1.00 97.75 90 ARG A O 1
ATOM 723 N N . PHE A 1 91 ? 7.301 -9.314 -10.405 1.00 96.44 91 PHE A N 1
ATOM 724 C CA . PHE A 1 91 ? 7.977 -8.651 -11.518 1.00 96.44 91 PHE A CA 1
ATOM 725 C C . PHE A 1 91 ? 9.181 -7.817 -11.080 1.00 96.44 91 PHE A C 1
ATOM 727 O O . PHE A 1 91 ? 9.709 -7.063 -11.896 1.00 96.44 91 PHE A O 1
ATOM 734 N N . TRP A 1 92 ? 9.621 -7.958 -9.826 1.00 96.06 92 TRP A N 1
ATOM 735 C CA . TRP A 1 92 ? 10.637 -7.101 -9.220 1.00 96.06 92 TRP A CA 1
ATOM 736 C C . TRP A 1 92 ? 11.874 -6.966 -10.102 1.00 96.06 92 TRP A C 1
ATOM 738 O O . TRP A 1 92 ? 12.248 -5.859 -10.460 1.00 96.06 92 TRP A O 1
ATOM 748 N N . ASP A 1 93 ? 12.442 -8.087 -10.543 1.00 94.12 93 ASP A N 1
ATOM 749 C CA . ASP A 1 93 ? 13.705 -8.094 -11.286 1.00 94.12 93 ASP A CA 1
ATOM 750 C C . ASP A 1 93 ? 13.576 -7.443 -12.679 1.00 94.12 93 ASP A C 1
ATOM 752 O O . ASP A 1 93 ? 14.503 -6.793 -13.150 1.00 94.12 93 ASP A O 1
ATOM 756 N N . VAL A 1 94 ? 12.402 -7.531 -13.318 1.00 91.88 94 VAL A N 1
ATOM 757 C CA . VAL A 1 94 ? 12.115 -6.818 -14.581 1.00 91.88 94 VAL A CA 1
ATOM 758 C C . VAL A 1 94 ? 11.999 -5.312 -14.339 1.00 91.88 94 VAL A C 1
ATOM 760 O O . VAL A 1 94 ? 12.432 -4.504 -15.158 1.00 91.88 94 VAL A O 1
ATOM 763 N N . LEU A 1 95 ? 11.410 -4.936 -13.205 1.00 93.38 95 LEU A N 1
ATOM 764 C CA . LEU A 1 95 ? 11.195 -3.554 -12.796 1.00 93.38 95 LEU A CA 1
ATOM 765 C C . LEU A 1 95 ? 12.446 -2.919 -12.160 1.00 93.38 95 LEU A C 1
ATOM 767 O O . LEU A 1 95 ? 12.461 -1.718 -11.927 1.00 93.38 95 LEU A O 1
ATOM 771 N N . GLN A 1 96 ? 13.514 -3.668 -11.903 1.00 92.25 96 GLN A N 1
ATOM 772 C CA . GLN A 1 96 ? 14.782 -3.101 -11.428 1.00 92.25 96 GLN A CA 1
ATOM 773 C C . GLN A 1 96 ? 15.573 -2.382 -12.524 1.00 92.25 96 GLN A C 1
ATOM 775 O O . GLN A 1 96 ? 16.424 -1.555 -12.222 1.00 92.25 96 GLN A O 1
ATOM 780 N N . GLY A 1 97 ? 15.316 -2.697 -13.797 1.00 87.62 97 GLY A N 1
ATOM 781 C CA . GLY A 1 97 ? 16.069 -2.129 -14.915 1.00 87.62 97 GLY A CA 1
ATOM 782 C C . GLY A 1 97 ? 15.968 -0.598 -15.032 1.00 87.62 97 GLY A C 1
ATOM 783 O O . GLY A 1 97 ? 17.008 0.046 -15.154 1.00 87.62 97 GLY A O 1
ATOM 784 N N . PRO A 1 98 ? 14.761 -0.002 -15.045 1.00 89.12 98 PRO A N 1
ATOM 785 C CA . PRO A 1 98 ? 14.589 1.435 -15.276 1.00 89.12 98 PRO A CA 1
ATOM 786 C C . PRO A 1 98 ? 14.898 2.318 -14.060 1.00 89.12 98 PRO A C 1
ATOM 788 O O . PRO A 1 98 ? 14.821 1.878 -12.915 1.00 89.12 98 PRO A O 1
ATOM 791 N N . CYS A 1 99 ? 15.111 3.609 -14.328 1.00 87.88 99 CYS A N 1
ATOM 792 C CA . CYS A 1 99 ? 15.029 4.676 -13.329 1.00 87.88 99 CYS A CA 1
ATOM 793 C C . CYS A 1 99 ? 13.645 5.340 -13.386 1.00 87.88 99 CYS A C 1
ATOM 795 O O . CYS A 1 99 ? 13.067 5.496 -14.461 1.00 87.88 99 CYS A O 1
ATOM 797 N N . TYR A 1 100 ? 13.120 5.784 -12.249 1.00 88.62 100 TYR A N 1
ATOM 798 C CA . TYR A 1 100 ? 11.747 6.269 -12.118 1.00 88.62 100 TYR A CA 1
ATOM 799 C C . TYR A 1 100 ? 11.697 7.744 -11.731 1.00 88.62 100 TYR A C 1
ATOM 801 O O . TYR A 1 100 ? 12.199 8.123 -10.676 1.00 88.62 100 TYR A O 1
ATOM 809 N N . ALA A 1 101 ? 11.024 8.566 -12.538 1.00 86.62 101 ALA A N 1
ATOM 810 C CA . ALA A 1 101 ? 10.641 9.924 -12.143 1.00 86.62 101 ALA A CA 1
ATOM 811 C C . ALA A 1 101 ? 9.243 9.912 -11.513 1.00 86.62 101 ALA A C 1
ATOM 813 O O . ALA A 1 101 ? 8.269 9.496 -12.156 1.00 86.62 101 ALA A O 1
ATOM 814 N N . TYR A 1 102 ? 9.132 10.381 -10.266 1.00 83.06 102 TYR A N 1
ATOM 815 C CA . TYR A 1 102 ? 7.887 10.331 -9.501 1.00 83.06 102 TYR A CA 1
ATOM 816 C C . TYR A 1 102 ? 7.700 11.534 -8.567 1.00 83.06 102 TYR A C 1
ATOM 818 O O . TYR A 1 102 ? 8.423 11.681 -7.591 1.00 83.06 102 TYR A O 1
ATOM 826 N N . ARG A 1 103 ? 6.641 12.322 -8.823 1.00 75.50 103 ARG A N 1
ATOM 827 C CA . ARG A 1 103 ? 6.089 13.442 -8.020 1.00 75.50 103 ARG A CA 1
ATOM 828 C C . ARG A 1 103 ? 7.006 14.624 -7.703 1.00 75.50 103 ARG A C 1
ATOM 830 O O . ARG A 1 103 ? 6.504 15.743 -7.697 1.00 75.50 103 ARG A O 1
ATOM 837 N N . VAL A 1 104 ? 8.282 14.407 -7.423 1.00 73.62 104 VAL A N 1
ATOM 838 C CA . VAL A 1 104 ? 9.254 15.472 -7.197 1.00 73.62 104 VAL A CA 1
ATOM 839 C C . VAL A 1 104 ? 9.991 15.721 -8.517 1.00 73.62 104 VAL A C 1
ATOM 841 O O . VAL A 1 104 ? 10.492 14.767 -9.116 1.00 73.62 104 VAL A O 1
ATOM 844 N N . PRO A 1 105 ? 10.012 16.971 -9.016 1.00 67.50 105 PRO A N 1
ATOM 845 C CA . PRO A 1 105 ? 10.754 17.307 -10.223 1.00 67.50 105 PRO A CA 1
ATOM 846 C C . PRO A 1 105 ? 12.231 16.929 -10.093 1.00 67.50 105 PRO A C 1
ATOM 848 O O . PRO A 1 105 ? 12.834 17.128 -9.039 1.00 67.50 105 PRO A O 1
ATOM 851 N N . ASP A 1 106 ? 12.795 16.393 -11.173 1.00 69.81 106 ASP A N 1
ATOM 852 C CA . ASP A 1 106 ? 14.224 16.092 -11.339 1.00 69.81 106 ASP A CA 1
ATOM 853 C C . ASP A 1 106 ? 14.821 15.095 -10.327 1.00 69.81 106 ASP A C 1
ATOM 855 O O . ASP A 1 106 ? 16.040 14.933 -10.244 1.00 69.81 106 ASP A O 1
ATOM 859 N N . THR A 1 107 ? 13.977 14.370 -9.586 1.00 78.62 107 THR A N 1
ATOM 860 C CA . THR A 1 107 ? 14.408 13.230 -8.772 1.00 78.62 107 THR A CA 1
ATOM 861 C C . THR A 1 107 ? 14.159 11.924 -9.506 1.00 78.62 107 THR A C 1
ATOM 863 O O . THR A 1 107 ? 13.047 11.650 -9.969 1.00 78.62 107 THR A O 1
ATOM 866 N N . HIS A 1 108 ? 15.194 11.093 -9.560 1.00 86.56 108 HIS A N 1
ATOM 867 C CA . HIS A 1 108 ? 15.140 9.764 -10.148 1.00 86.56 108 HIS A CA 1
ATOM 868 C C . HIS A 1 108 ? 15.357 8.723 -9.062 1.00 86.56 108 HIS A C 1
ATOM 870 O O . HIS A 1 108 ? 16.274 8.849 -8.255 1.00 86.56 108 HIS A O 1
ATOM 876 N N . HIS A 1 109 ? 14.515 7.701 -9.067 1.00 89.19 109 HIS A N 1
ATOM 877 C CA . HIS A 1 109 ? 14.551 6.617 -8.103 1.00 89.19 109 HIS A CA 1
ATOM 878 C C . HIS A 1 109 ? 14.868 5.302 -8.809 1.00 89.19 109 HIS A C 1
ATOM 880 O O . HIS A 1 109 ? 14.334 5.023 -9.882 1.00 89.19 109 HIS A O 1
ATOM 886 N N . THR A 1 110 ? 15.673 4.455 -8.185 1.00 93.69 110 THR A N 1
ATOM 887 C CA . THR A 1 110 ? 15.601 3.003 -8.393 1.00 93.69 110 THR A CA 1
ATOM 888 C C . THR A 1 110 ? 14.234 2.477 -7.936 1.00 93.69 110 THR A C 1
ATOM 890 O O . THR A 1 110 ? 13.468 3.185 -7.274 1.00 93.69 110 THR A O 1
ATOM 893 N N . LEU A 1 111 ? 13.890 1.229 -8.268 1.00 94.81 111 LEU A N 1
ATOM 894 C CA . LEU A 1 111 ? 12.636 0.649 -7.776 1.00 94.81 111 LEU A CA 1
ATOM 895 C C . LEU A 1 111 ? 12.617 0.569 -6.241 1.00 94.81 111 LEU A C 1
ATOM 897 O O . LEU A 1 111 ? 11.587 0.875 -5.643 1.00 94.81 111 LEU A O 1
ATOM 901 N N . ASP A 1 112 ? 13.738 0.210 -5.608 1.00 95.25 112 ASP A N 1
ATOM 902 C CA . ASP A 1 112 ? 13.862 0.170 -4.148 1.00 95.25 112 ASP A CA 1
ATOM 903 C C . ASP A 1 112 ? 13.597 1.548 -3.536 1.00 95.25 112 ASP A C 1
ATOM 905 O O . ASP A 1 112 ? 12.737 1.686 -2.669 1.00 95.25 112 ASP A O 1
ATOM 909 N N . GLU A 1 113 ? 14.266 2.589 -4.037 1.00 94.12 113 GLU A N 1
ATOM 910 C CA . GLU A 1 113 ? 14.079 3.962 -3.555 1.00 94.12 113 GLU A CA 1
ATOM 911 C C . GLU A 1 113 ? 12.652 4.464 -3.778 1.00 94.12 113 GLU A C 1
ATOM 913 O O . GLU A 1 113 ? 12.101 5.157 -2.922 1.00 94.12 113 GLU A O 1
ATOM 918 N N . LEU A 1 114 ? 12.031 4.102 -4.904 1.00 93.38 114 LEU A N 1
ATOM 919 C CA . LEU A 1 114 ? 10.652 4.471 -5.203 1.00 93.38 114 LEU A CA 1
ATOM 920 C C . LEU A 1 114 ? 9.681 3.796 -4.230 1.00 93.38 114 LEU A C 1
ATOM 922 O O . LEU A 1 114 ? 8.765 4.443 -3.718 1.00 93.38 114 LEU A O 1
ATOM 926 N N . MET A 1 115 ? 9.864 2.499 -3.970 1.00 94.94 115 MET A N 1
ATOM 927 C CA . MET A 1 115 ? 9.017 1.762 -3.034 1.00 94.94 115 MET A CA 1
ATOM 928 C C . MET A 1 115 ? 9.208 2.256 -1.608 1.00 94.94 115 MET A C 1
ATOM 930 O O . MET A 1 115 ? 8.221 2.449 -0.903 1.00 94.94 115 MET A O 1
ATOM 934 N N . GLU A 1 116 ? 10.441 2.547 -1.214 1.00 93.38 116 GLU A N 1
ATOM 935 C CA . GLU A 1 116 ? 10.751 3.125 0.086 1.00 93.38 116 GLU A CA 1
ATOM 936 C C . GLU A 1 116 ? 10.093 4.503 0.237 1.00 93.38 116 GLU A C 1
ATOM 938 O O . GLU A 1 116 ? 9.414 4.774 1.226 1.00 93.38 116 GLU A O 1
ATOM 943 N N . TYR A 1 117 ? 10.209 5.367 -0.774 1.00 90.75 117 TYR A N 1
ATOM 944 C CA . TYR A 1 117 ? 9.592 6.693 -0.768 1.00 90.75 117 TYR A CA 1
ATOM 945 C C . TYR A 1 117 ? 8.065 6.633 -0.605 1.00 90.75 117 TYR A C 1
ATOM 947 O O . TYR A 1 117 ? 7.478 7.436 0.123 1.00 90.75 117 TYR A O 1
ATOM 955 N N . ILE A 1 118 ? 7.408 5.683 -1.277 1.00 90.44 118 ILE A N 1
ATOM 956 C CA . ILE A 1 118 ? 5.945 5.570 -1.271 1.00 90.44 118 ILE A CA 1
ATOM 957 C C . ILE A 1 118 ? 5.434 4.851 -0.021 1.00 90.44 118 ILE A C 1
ATOM 959 O O . ILE A 1 118 ? 4.397 5.243 0.521 1.00 90.44 118 ILE A O 1
ATOM 963 N N . TYR A 1 119 ? 6.120 3.792 0.408 1.00 93.25 119 TYR A N 1
ATOM 964 C CA . TYR A 1 119 ? 5.564 2.805 1.326 1.00 93.25 119 TYR A CA 1
ATOM 965 C C . TYR A 1 119 ? 6.267 2.690 2.672 1.00 93.25 119 TYR A C 1
ATOM 967 O O . TYR A 1 119 ? 5.673 2.046 3.527 1.00 93.25 119 TYR A O 1
ATOM 975 N N . ARG A 1 120 ? 7.427 3.321 2.922 1.00 93.19 120 ARG A N 1
ATOM 976 C CA . ARG A 1 120 ? 8.176 3.201 4.197 1.00 93.19 120 ARG A CA 1
ATOM 977 C C . ARG A 1 120 ? 7.271 3.199 5.432 1.00 93.19 120 ARG A C 1
ATOM 979 O O . ARG A 1 120 ? 7.249 2.232 6.182 1.00 93.19 120 ARG A O 1
ATOM 986 N N . GLU A 1 121 ? 6.459 4.242 5.599 1.00 93.88 121 GLU A N 1
ATOM 987 C CA . GLU A 1 121 ? 5.560 4.360 6.756 1.00 93.88 121 GLU A CA 1
ATOM 988 C C . GLU A 1 121 ? 4.512 3.238 6.790 1.00 93.88 121 GLU A C 1
ATOM 990 O O . GLU A 1 121 ? 4.179 2.713 7.847 1.00 93.88 121 GLU A O 1
ATOM 995 N N . THR A 1 122 ? 3.980 2.847 5.626 1.00 94.31 122 THR A N 1
ATOM 996 C CA . THR A 1 122 ? 2.980 1.769 5.526 1.00 94.31 122 THR A CA 1
ATOM 997 C C . THR A 1 122 ? 3.604 0.425 5.887 1.00 94.31 122 THR A C 1
ATOM 999 O O . THR A 1 122 ? 2.987 -0.368 6.592 1.00 94.31 122 THR A O 1
ATOM 1002 N N . LEU A 1 123 ? 4.837 0.175 5.453 1.00 95.38 123 LEU A N 1
ATOM 1003 C CA . LEU A 1 123 ? 5.566 -1.042 5.777 1.00 95.38 123 LEU A CA 1
ATOM 1004 C C . LEU A 1 123 ? 5.902 -1.109 7.267 1.00 95.38 123 LEU A C 1
ATOM 1006 O O . LEU A 1 123 ? 5.680 -2.152 7.875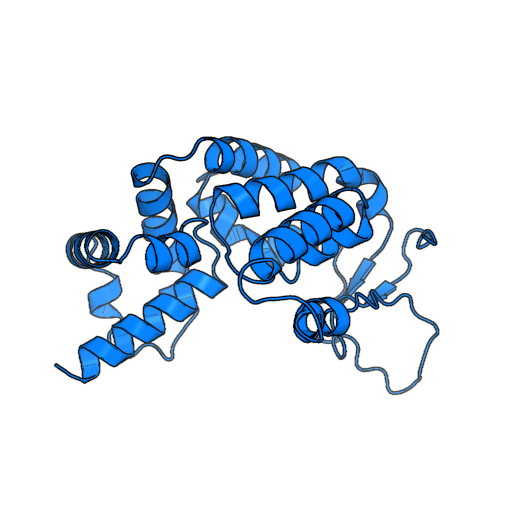 1.00 95.38 123 LEU A O 1
ATOM 1010 N N . GLU A 1 124 ? 6.342 -0.010 7.879 1.00 95.69 124 GLU A N 1
ATOM 1011 C CA . GLU A 1 124 ? 6.575 0.053 9.328 1.00 95.69 124 GLU A CA 1
ATOM 1012 C C . GLU A 1 124 ? 5.287 -0.132 10.143 1.00 95.69 124 GLU A C 1
ATOM 1014 O O . GLU A 1 124 ? 5.296 -0.825 11.159 1.00 95.69 124 GLU A O 1
ATOM 1019 N N . ALA A 1 125 ? 4.151 0.405 9.687 1.00 95.94 125 ALA A N 1
ATOM 1020 C CA . ALA A 1 125 ? 2.867 0.208 10.361 1.00 95.94 125 ALA A CA 1
ATOM 1021 C C . ALA A 1 125 ? 2.434 -1.273 10.390 1.00 95.94 125 ALA A C 1
ATOM 1023 O O . ALA A 1 125 ? 1.977 -1.784 11.420 1.00 95.94 125 ALA A O 1
ATOM 1024 N N . TRP A 1 126 ? 2.618 -1.988 9.277 1.00 96.50 126 TRP A N 1
ATOM 1025 C CA . TRP A 1 126 ? 2.273 -3.409 9.163 1.00 96.50 126 TRP A CA 1
ATOM 1026 C C . TRP A 1 126 ? 3.317 -4.344 9.770 1.00 96.50 126 TRP A C 1
ATOM 1028 O O . TRP A 1 126 ? 2.976 -5.373 10.360 1.00 96.50 126 TRP A O 1
ATOM 1038 N N . CYS A 1 127 ? 4.588 -3.989 9.630 1.00 95.75 127 CYS A N 1
ATOM 1039 C CA . CYS A 1 127 ? 5.751 -4.785 9.989 1.00 95.75 127 CYS A CA 1
ATOM 1040 C C . CYS A 1 127 ? 6.787 -3.898 10.693 1.00 95.75 127 CYS A C 1
ATOM 1042 O O . CYS A 1 127 ? 7.787 -3.548 10.065 1.00 95.75 127 CYS A O 1
ATOM 1044 N N . PRO A 1 128 ? 6.573 -3.545 11.977 1.00 93.50 128 PRO A N 1
ATOM 1045 C CA . PRO A 1 128 ? 7.494 -2.681 12.708 1.00 93.50 128 PRO A CA 1
ATOM 1046 C C . PRO A 1 128 ? 8.882 -3.308 12.810 1.00 93.50 128 PRO A C 1
ATOM 1048 O O . PRO A 1 128 ? 8.985 -4.496 13.135 1.00 93.50 128 PRO A O 1
ATOM 1051 N N . ARG A 1 129 ? 9.934 -2.504 12.604 1.00 88.06 129 ARG A N 1
ATOM 1052 C CA . ARG A 1 129 ? 11.334 -2.977 12.589 1.00 88.06 129 ARG A CA 1
ATOM 1053 C C . ARG A 1 129 ? 11.532 -4.092 11.561 1.00 88.06 129 ARG A C 1
ATOM 1055 O O . ARG A 1 129 ? 12.105 -5.141 11.866 1.00 88.06 129 ARG A O 1
ATOM 1062 N N . GLY A 1 130 ? 10.978 -3.876 10.371 1.00 79.81 130 GLY A N 1
ATOM 1063 C CA . GLY A 1 130 ? 11.080 -4.810 9.264 1.00 79.81 130 GLY A CA 1
ATOM 1064 C C . GLY A 1 130 ? 12.525 -5.034 8.798 1.00 79.81 130 GLY A C 1
ATOM 1065 O O . GLY A 1 130 ? 13.470 -4.439 9.324 1.00 79.81 130 GLY A O 1
ATOM 1066 N N . PRO A 1 131 ? 12.716 -5.922 7.811 1.00 85.94 131 PRO A N 1
ATOM 1067 C CA . PRO A 1 131 ? 14.009 -6.119 7.166 1.00 85.94 131 PRO A CA 1
ATOM 1068 C C . PRO A 1 131 ? 14.592 -4.811 6.616 1.00 85.94 131 PRO A C 1
ATOM 1070 O O . PRO A 1 131 ? 13.855 -3.912 6.224 1.00 85.94 131 PRO A O 1
ATOM 1073 N N . ALA A 1 132 ? 15.921 -4.736 6.508 1.00 82.12 132 ALA A N 1
ATOM 1074 C CA . ALA A 1 132 ? 16.590 -3.571 5.922 1.00 82.12 132 ALA A CA 1
ATOM 1075 C C . ALA A 1 132 ? 16.322 -3.422 4.410 1.00 82.12 132 ALA A C 1
ATOM 1077 O O . ALA A 1 132 ? 16.418 -2.320 3.874 1.00 82.12 132 ALA A O 1
ATOM 1078 N N . SER A 1 133 ? 16.008 -4.520 3.712 1.00 93.81 133 SER A N 1
ATOM 1079 C CA . SER A 1 133 ? 15.623 -4.486 2.301 1.00 93.81 133 SER A CA 1
ATOM 1080 C C . SER A 1 133 ? 14.135 -4.178 2.153 1.00 93.81 133 SER A C 1
ATOM 1082 O O . SER A 1 133 ? 13.287 -4.931 2.638 1.00 93.81 133 SER A O 1
ATOM 1084 N N . VAL A 1 134 ? 13.806 -3.139 1.382 1.00 95.06 134 VAL A N 1
ATOM 1085 C CA . VAL A 1 134 ? 12.413 -2.788 1.062 1.00 95.06 134 VAL A CA 1
ATOM 1086 C C . VAL A 1 134 ? 11.679 -3.924 0.340 1.00 95.06 134 VAL A C 1
ATOM 1088 O O . VAL A 1 134 ? 10.492 -4.133 0.582 1.00 95.06 134 VAL A O 1
ATOM 1091 N N . ARG A 1 135 ? 12.371 -4.721 -0.492 1.00 96.44 135 ARG A N 1
ATOM 1092 C CA . ARG A 1 135 ? 11.790 -5.902 -1.161 1.00 96.44 135 ARG A CA 1
ATOM 1093 C C . ARG A 1 135 ? 11.322 -6.944 -0.145 1.00 96.44 135 ARG A C 1
ATOM 1095 O O . ARG A 1 135 ? 10.218 -7.473 -0.264 1.00 96.44 135 ARG A O 1
ATOM 1102 N N . GLU A 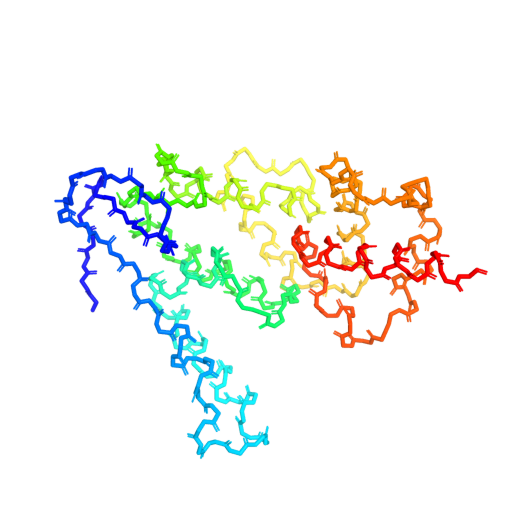1 136 ? 12.160 -7.247 0.841 1.00 97.19 136 GLU A N 1
ATOM 1103 C CA . GLU A 1 136 ? 11.847 -8.220 1.893 1.00 97.19 136 GLU A CA 1
ATOM 1104 C C . GLU A 1 136 ? 10.759 -7.687 2.831 1.00 97.19 136 GLU A C 1
ATOM 1106 O O . GLU A 1 136 ? 9.837 -8.417 3.200 1.00 97.19 136 GLU A O 1
ATOM 1111 N N . HIS A 1 137 ? 10.815 -6.396 3.167 1.00 97.19 137 HIS A N 1
ATOM 1112 C CA . HIS A 1 137 ? 9.805 -5.737 3.991 1.00 97.19 137 HIS A CA 1
ATOM 1113 C C . HIS A 1 137 ? 8.432 -5.725 3.314 1.00 97.19 137 HIS A C 1
ATOM 1115 O O . HIS A 1 137 ? 7.429 -6.054 3.952 1.00 97.19 137 HIS A O 1
ATOM 1121 N N . LEU A 1 138 ? 8.392 -5.453 2.005 1.00 96.69 138 LEU A N 1
ATOM 1122 C CA . LEU A 1 138 ? 7.199 -5.588 1.170 1.00 96.69 138 LEU A CA 1
ATOM 1123 C C . LEU A 1 138 ? 6.642 -7.010 1.195 1.00 96.69 138 LEU A C 1
ATOM 1125 O O . LEU A 1 138 ? 5.439 -7.177 1.380 1.00 96.69 138 LEU A O 1
ATOM 1129 N N . ALA A 1 139 ? 7.486 -8.030 1.020 1.00 97.44 139 ALA A N 1
ATOM 1130 C CA . ALA A 1 139 ? 7.043 -9.424 1.031 1.00 97.44 139 ALA A CA 1
ATOM 1131 C C . ALA A 1 139 ? 6.389 -9.798 2.370 1.00 97.44 139 ALA A C 1
ATOM 1133 O O . ALA A 1 139 ? 5.287 -10.348 2.387 1.00 97.44 139 ALA A O 1
ATOM 1134 N N . LEU A 1 140 ? 7.007 -9.406 3.487 1.00 97.19 140 LEU A N 1
ATOM 1135 C CA . LEU A 1 140 ? 6.454 -9.639 4.819 1.00 97.19 140 LEU A CA 1
ATOM 1136 C C . LEU A 1 140 ? 5.125 -8.893 5.032 1.00 97.19 140 LEU A C 1
ATOM 1138 O O . LEU A 1 140 ? 4.167 -9.464 5.554 1.00 97.19 140 LEU A O 1
ATOM 1142 N N . ALA A 1 141 ? 5.046 -7.626 4.614 1.00 96.56 141 ALA A N 1
ATOM 1143 C CA . ALA A 1 141 ? 3.820 -6.837 4.715 1.00 96.56 141 ALA A CA 1
ATOM 1144 C C . ALA A 1 141 ? 2.686 -7.434 3.868 1.00 96.56 141 ALA A C 1
ATOM 1146 O O . ALA A 1 141 ? 1.552 -7.510 4.336 1.00 96.56 141 ALA A O 1
ATOM 1147 N N . VAL A 1 142 ? 2.989 -7.924 2.662 1.00 97.00 142 VAL A N 1
ATOM 1148 C CA . VAL A 1 142 ? 2.032 -8.620 1.788 1.00 97.00 142 VAL A CA 1
ATOM 1149 C C . VAL A 1 142 ? 1.452 -9.853 2.470 1.00 97.00 142 VAL A C 1
ATOM 1151 O O . VAL A 1 142 ? 0.235 -10.032 2.457 1.00 97.00 142 VAL A O 1
ATOM 1154 N N . GLU A 1 143 ? 2.294 -10.693 3.073 1.00 96.69 143 GLU A N 1
ATOM 1155 C CA . GLU A 1 143 ? 1.832 -11.896 3.770 1.00 96.69 143 GLU A CA 1
ATOM 1156 C C . GLU A 1 143 ? 0.902 -11.563 4.939 1.00 96.69 143 GLU A C 1
ATOM 1158 O O . GLU A 1 143 ? -0.123 -12.229 5.111 1.00 96.69 143 GLU A O 1
ATOM 1163 N N . ARG A 1 144 ? 1.228 -10.515 5.711 1.00 96.25 144 ARG A N 1
ATOM 1164 C CA . ARG A 1 144 ? 0.380 -10.040 6.811 1.00 96.25 144 ARG A CA 1
ATOM 1165 C C . ARG A 1 144 ? -0.941 -9.474 6.304 1.00 96.25 144 ARG A C 1
ATOM 1167 O O . ARG A 1 144 ? -1.990 -9.942 6.729 1.00 96.25 144 ARG A O 1
ATOM 1174 N N . MET A 1 145 ? -0.905 -8.535 5.359 1.00 96.56 145 MET A N 1
ATOM 1175 C CA . MET A 1 145 ? -2.104 -7.908 4.791 1.00 96.56 145 MET A CA 1
ATOM 1176 C C . MET A 1 145 ? -3.051 -8.933 4.148 1.00 96.56 145 MET A C 1
ATOM 1178 O O . MET A 1 145 ? -4.265 -8.812 4.272 1.00 96.56 145 MET A O 1
ATOM 1182 N N . ALA A 1 146 ? -2.516 -9.957 3.474 1.00 95.56 146 ALA A N 1
ATOM 1183 C CA . ALA A 1 146 ? -3.319 -10.984 2.808 1.00 95.56 146 ALA A CA 1
ATOM 1184 C C . ALA A 1 146 ? -4.107 -11.881 3.778 1.00 95.56 146 ALA A C 1
ATOM 1186 O O . ALA A 1 146 ? -5.062 -12.535 3.362 1.00 95.56 146 ALA A O 1
ATOM 1187 N N . ARG A 1 147 ? -3.695 -11.942 5.048 1.00 95.12 147 ARG A N 1
ATOM 1188 C CA . ARG A 1 147 ? -4.330 -12.749 6.102 1.00 95.12 147 ARG A CA 1
ATOM 1189 C C . ARG A 1 147 ? -4.893 -11.893 7.236 1.00 95.12 147 ARG A C 1
ATOM 1191 O O . ARG A 1 147 ? -5.295 -12.444 8.256 1.00 95.12 147 ARG A O 1
ATOM 1198 N N . ALA A 1 148 ? -4.883 -10.574 7.065 1.00 96.75 148 ALA A N 1
ATOM 1199 C CA . ALA A 1 148 ? -5.226 -9.633 8.110 1.00 96.75 148 ALA A CA 1
ATOM 1200 C C . ALA A 1 148 ? -6.689 -9.779 8.520 1.00 96.75 148 ALA A C 1
ATOM 1202 O O . ALA A 1 148 ? -7.598 -9.825 7.687 1.00 96.75 148 ALA A O 1
ATOM 1203 N N . THR A 1 149 ? -6.910 -9.819 9.824 1.00 96.38 149 THR A N 1
ATOM 1204 C CA . THR A 1 149 ? -8.226 -9.608 10.413 1.00 96.38 149 THR A CA 1
ATOM 1205 C C . THR A 1 149 ? -8.539 -8.111 10.475 1.00 96.38 149 THR A C 1
ATOM 1207 O O . THR A 1 149 ? -7.665 -7.263 10.286 1.00 96.38 149 THR A O 1
ATOM 1210 N N . ARG A 1 150 ? -9.794 -7.759 10.781 1.00 95.31 150 ARG A N 1
ATOM 1211 C CA . ARG A 1 150 ? -10.171 -6.357 11.031 1.00 95.31 150 ARG A CA 1
ATOM 1212 C C . ARG A 1 150 ? -9.315 -5.732 12.136 1.00 95.31 150 ARG A C 1
ATOM 1214 O O . ARG A 1 150 ? -8.912 -4.584 12.001 1.00 95.31 150 ARG A O 1
ATOM 1221 N N . GLU A 1 151 ? -9.020 -6.499 13.180 1.00 96.62 151 GLU A N 1
ATOM 1222 C CA . GLU A 1 151 ? -8.188 -6.067 14.304 1.00 96.62 151 GLU A CA 1
ATOM 1223 C C . GLU A 1 151 ? -6.745 -5.782 13.863 1.00 96.62 151 GLU A C 1
ATOM 1225 O O . GLU A 1 151 ? -6.206 -4.724 14.172 1.00 96.62 151 GLU A O 1
ATOM 1230 N N . ASP A 1 152 ? -6.153 -6.651 13.036 1.00 97.44 152 ASP A N 1
ATOM 1231 C CA . ASP A 1 152 ? -4.816 -6.406 12.474 1.00 97.44 152 ASP A CA 1
ATOM 1232 C C . ASP A 1 152 ? -4.775 -5.111 11.645 1.00 97.44 152 ASP A C 1
ATOM 1234 O O . ASP A 1 152 ? -3.815 -4.339 11.727 1.00 97.44 152 ASP A O 1
ATOM 1238 N N . CYS A 1 153 ? -5.831 -4.850 10.866 1.00 97.25 153 CYS A N 1
ATOM 1239 C CA . CYS A 1 153 ? -5.980 -3.614 10.101 1.00 97.25 153 CYS A CA 1
ATOM 1240 C C . CYS A 1 153 ? -6.123 -2.386 11.016 1.00 97.25 153 CYS A C 1
ATOM 1242 O O . CYS A 1 153 ? -5.500 -1.362 10.741 1.00 97.25 153 CYS A O 1
ATOM 1244 N N . ILE A 1 154 ? -6.914 -2.472 12.096 1.00 97.00 154 ILE A N 1
ATOM 1245 C CA . ILE A 1 154 ? -7.064 -1.392 13.089 1.00 97.00 154 ILE A CA 1
ATOM 1246 C C . ILE A 1 154 ? -5.701 -1.054 13.688 1.00 97.00 154 ILE A C 1
ATOM 1248 O O . ILE A 1 154 ? -5.290 0.103 13.656 1.00 97.00 154 ILE A O 1
ATOM 1252 N N . GLU A 1 155 ? -4.960 -2.057 14.150 1.00 97.25 155 GLU A N 1
ATOM 1253 C CA . GLU A 1 155 ? -3.634 -1.874 14.736 1.00 97.25 155 GLU A CA 1
ATOM 1254 C C . GLU A 1 155 ? -2.635 -1.252 13.749 1.00 97.25 155 GLU A C 1
ATOM 1256 O O . GLU A 1 155 ? -1.856 -0.367 14.112 1.00 97.25 155 GLU A O 1
ATOM 1261 N N . ALA A 1 156 ? -2.667 -1.662 12.477 1.00 97.38 156 ALA A N 1
ATOM 1262 C CA . ALA A 1 156 ? -1.846 -1.043 11.441 1.00 97.38 156 ALA A CA 1
ATOM 1263 C C . ALA A 1 156 ? -2.234 0.429 11.205 1.00 97.38 156 ALA A C 1
ATOM 1265 O O . ALA A 1 156 ? -1.361 1.294 11.109 1.00 97.38 156 ALA A O 1
ATOM 1266 N N . VAL A 1 157 ? -3.531 0.746 11.148 1.00 97.12 157 VAL A N 1
ATOM 1267 C CA . VAL A 1 157 ? -4.010 2.127 10.985 1.00 97.12 157 VAL A CA 1
ATOM 1268 C C . VAL A 1 157 ? -3.632 2.986 12.195 1.00 97.12 157 VAL A C 1
ATOM 1270 O O . VAL A 1 157 ? -3.115 4.086 12.007 1.00 97.12 157 VAL A O 1
ATOM 1273 N N . LEU A 1 158 ? -3.788 2.478 13.419 1.00 96.88 158 LEU A N 1
ATOM 1274 C CA . LEU A 1 158 ? -3.388 3.174 14.646 1.00 96.88 158 LEU A CA 1
ATOM 1275 C C . LEU A 1 158 ? -1.890 3.505 14.657 1.00 96.88 158 LEU A C 1
ATOM 1277 O O . LEU A 1 158 ? -1.515 4.604 15.056 1.00 96.88 158 LEU A O 1
ATOM 1281 N N . ARG A 1 159 ? -1.025 2.617 14.150 1.00 96.31 159 ARG A N 1
ATOM 1282 C CA . ARG A 1 159 ? 0.416 2.909 13.999 1.00 96.31 159 ARG A CA 1
ATOM 1283 C C . ARG A 1 159 ? 0.716 3.938 12.908 1.00 96.31 159 ARG A C 1
ATOM 1285 O O . ARG A 1 159 ? 1.700 4.664 13.017 1.00 96.31 159 ARG A O 1
ATOM 1292 N N . MET A 1 160 ? -0.114 4.016 11.869 1.00 95.44 160 MET A N 1
ATOM 1293 C CA . MET A 1 160 ? 0.037 4.978 10.771 1.00 95.44 160 MET A CA 1
ATOM 1294 C C . MET A 1 160 ? -0.366 6.402 11.169 1.00 95.44 160 MET A C 1
ATOM 1296 O O . MET A 1 160 ? 0.254 7.364 10.712 1.00 95.44 160 MET A O 1
ATOM 1300 N N . ILE A 1 161 ? -1.397 6.555 12.004 1.00 95.75 161 ILE A N 1
ATOM 1301 C CA . ILE A 1 161 ? -1.969 7.865 12.349 1.00 95.75 161 ILE A CA 1
ATOM 1302 C C . ILE A 1 161 ? -0.912 8.846 12.896 1.00 95.75 161 ILE A C 1
ATOM 1304 O O . ILE A 1 161 ? -0.796 9.930 12.319 1.00 95.75 161 ILE A O 1
ATOM 1308 N N . PRO A 1 162 ? -0.066 8.497 13.888 1.00 92.94 162 PRO A N 1
ATOM 1309 C CA . PRO A 1 162 ? 0.971 9.405 14.386 1.00 92.94 162 PRO A CA 1
ATOM 1310 C C . PRO A 1 162 ? 1.957 9.863 13.304 1.00 92.94 162 PRO A C 1
ATOM 1312 O O . PRO A 1 162 ? 2.400 11.015 13.303 1.00 92.94 162 PRO A O 1
ATOM 1315 N N . CYS A 1 163 ? 2.292 8.986 12.351 1.00 91.81 163 CYS A N 1
ATOM 1316 C CA . CYS A 1 163 ? 3.157 9.340 11.229 1.00 91.81 163 CYS A CA 1
ATOM 1317 C C . CYS A 1 163 ? 2.489 10.383 10.328 1.00 91.81 163 CYS A C 1
ATOM 1319 O O . CYS A 1 163 ? 3.130 11.368 9.965 1.00 91.81 163 CYS A O 1
ATOM 1321 N N . VAL A 1 164 ? 1.201 10.218 10.018 1.00 92.25 164 VAL A N 1
ATOM 1322 C CA . VAL A 1 164 ? 0.442 11.183 9.208 1.00 92.25 164 VAL A CA 1
ATOM 1323 C C . VAL A 1 164 ? 0.286 12.520 9.936 1.00 92.25 164 VAL A C 1
ATOM 1325 O O . VAL A 1 164 ? 0.605 13.555 9.357 1.00 92.25 164 VAL A O 1
ATOM 1328 N N . VAL A 1 165 ? -0.104 12.507 11.214 1.00 92.62 165 VAL A N 1
ATOM 1329 C CA . VAL A 1 165 ? -0.280 13.718 12.039 1.00 92.62 165 VAL A CA 1
ATOM 1330 C C . VAL A 1 165 ? 1.015 14.522 12.156 1.00 92.62 165 VAL A C 1
ATOM 1332 O O . VAL A 1 165 ? 0.983 15.751 12.201 1.00 92.62 165 VAL A O 1
ATOM 1335 N N . ARG A 1 166 ? 2.181 13.867 12.197 1.00 90.69 166 ARG A N 1
ATOM 1336 C CA . ARG A 1 166 ? 3.481 14.556 12.202 1.00 90.69 166 ARG A CA 1
ATOM 1337 C C . ARG A 1 166 ? 3.790 15.236 10.865 1.00 90.69 166 ARG A C 1
ATOM 1339 O O . ARG A 1 166 ? 4.449 16.271 10.858 1.00 90.69 166 ARG A O 1
ATOM 1346 N N . MET A 1 167 ? 3.357 14.642 9.755 1.00 86.44 167 MET A N 1
ATOM 134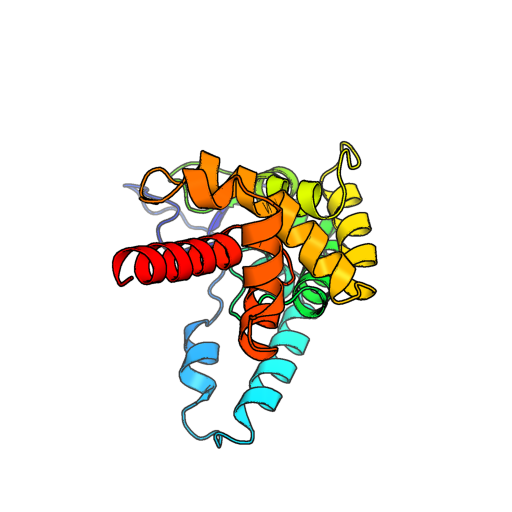7 C CA . MET A 1 167 ? 3.650 15.121 8.401 1.00 86.44 167 MET A CA 1
ATOM 1348 C C . MET A 1 167 ? 2.685 16.200 7.910 1.00 86.44 167 MET A C 1
ATOM 1350 O O . MET A 1 167 ? 3.059 16.954 7.014 1.00 86.44 167 MET A O 1
ATOM 1354 N N . ASP A 1 168 ? 1.469 16.251 8.451 1.00 85.38 168 ASP A N 1
ATOM 1355 C CA . ASP A 1 168 ? 0.422 17.169 8.013 1.00 85.38 168 ASP A CA 1
ATOM 1356 C C . ASP A 1 168 ? 0.150 18.238 9.080 1.00 85.38 168 ASP A C 1
ATOM 1358 O O . ASP A 1 168 ? -0.335 17.954 10.179 1.00 85.38 168 ASP A O 1
ATOM 1362 N N . ILE A 1 169 ? 0.533 19.478 8.774 1.00 83.44 169 ILE A N 1
ATOM 1363 C CA . ILE A 1 169 ? 0.413 20.615 9.695 1.00 83.44 169 ILE A CA 1
ATOM 1364 C C . ILE A 1 169 ? -0.961 21.288 9.632 1.00 83.44 169 ILE A C 1
ATOM 1366 O O . ILE A 1 169 ? -1.247 22.114 10.495 1.00 83.44 169 ILE A O 1
ATOM 1370 N N . ASP A 1 170 ? -1.794 20.935 8.648 1.00 89.62 170 ASP A N 1
ATOM 1371 C CA . ASP A 1 170 ? -3.076 21.600 8.395 1.00 89.62 170 ASP A CA 1
ATOM 1372 C C . ASP A 1 170 ? -4.233 21.004 9.218 1.00 89.62 170 ASP A C 1
ATOM 1374 O O . ASP A 1 170 ? -5.326 21.576 9.260 1.00 89.62 170 ASP A O 1
ATOM 1378 N N . LEU A 1 171 ? -4.005 19.872 9.895 1.00 90.44 171 LEU A N 1
ATOM 1379 C CA . LEU A 1 171 ? -4.939 19.307 10.871 1.00 90.44 171 LEU A CA 1
ATOM 1380 C C . LEU A 1 171 ? -5.068 20.261 12.069 1.00 90.44 171 LEU A C 1
ATOM 1382 O O . LEU A 1 171 ? -4.062 20.657 12.661 1.00 90.44 171 LEU A O 1
ATOM 1386 N N . LYS A 1 172 ? -6.299 20.626 12.436 1.00 91.50 172 LYS A N 1
ATOM 1387 C CA . LYS A 1 172 ? -6.572 21.619 13.486 1.00 91.50 172 LYS A CA 1
ATOM 1388 C C . LYS A 1 172 ? -6.648 21.004 14.879 1.00 91.50 172 LYS A C 1
ATOM 1390 O O . LYS A 1 172 ? -6.187 21.637 15.819 1.00 91.50 172 LYS A O 1
ATOM 1395 N N . HIS A 1 173 ? -7.187 19.791 14.990 1.00 91.38 173 HIS A N 1
ATOM 1396 C CA . HIS A 1 173 ? -7.441 19.095 16.258 1.00 91.38 173 HIS A CA 1
ATOM 1397 C C . HIS A 1 173 ? -6.435 17.950 16.458 1.00 91.38 173 HIS A C 1
ATOM 1399 O O . HIS A 1 173 ? -6.785 16.771 16.527 1.00 91.38 173 HIS A O 1
ATOM 1405 N N . ARG A 1 174 ? -5.138 18.272 16.427 1.00 90.25 174 ARG A N 1
ATOM 1406 C CA . ARG A 1 174 ? -4.053 17.267 16.392 1.00 90.25 174 ARG A CA 1
ATOM 1407 C C . ARG A 1 174 ? -3.904 16.526 17.712 1.00 90.25 174 ARG A C 1
ATOM 1409 O O . ARG A 1 174 ? -3.464 15.382 17.717 1.00 90.25 174 ARG A O 1
ATOM 1416 N N . GLU A 1 175 ? -4.231 17.192 18.809 1.00 88.94 175 GLU A N 1
ATOM 1417 C CA . GLU A 1 175 ? -4.258 16.661 20.166 1.00 88.94 175 GLU A CA 1
ATOM 1418 C C . GLU A 1 175 ? -5.183 15.448 20.286 1.00 88.94 175 GLU A C 1
ATOM 1420 O O . GLU A 1 175 ? -4.751 14.432 20.825 1.00 88.94 175 GLU A O 1
ATOM 1425 N N . GLU A 1 176 ? -6.368 15.502 19.673 1.00 90.12 176 GLU A N 1
ATOM 1426 C CA . GLU A 1 176 ? -7.348 14.407 19.666 1.00 90.12 176 GLU A CA 1
ATOM 1427 C C . GLU A 1 176 ? -6.800 13.164 18.949 1.00 90.12 176 GLU A C 1
ATOM 1429 O O . GLU A 1 176 ? -7.017 12.030 19.364 1.00 90.12 176 GLU A O 1
ATOM 1434 N N . PHE A 1 177 ? -5.998 13.354 17.896 1.00 91.62 177 PHE A N 1
ATOM 1435 C CA . PHE A 1 177 ? -5.359 12.246 17.176 1.00 91.62 177 PHE A CA 1
ATOM 1436 C C . PHE A 1 177 ? -4.136 11.653 17.890 1.00 91.62 177 PHE A C 1
ATOM 1438 O O . PHE A 1 177 ? -3.500 10.750 17.345 1.00 91.62 177 PHE A O 1
ATOM 1445 N N . ASN A 1 178 ? -3.796 12.135 19.088 1.00 87.50 178 ASN A N 1
ATOM 1446 C CA . ASN A 1 178 ? -2.823 11.477 19.960 1.00 87.50 178 ASN A CA 1
ATOM 1447 C C . ASN A 1 178 ? -3.486 10.593 21.024 1.00 87.50 178 ASN A C 1
ATOM 1449 O O . ASN A 1 178 ? -2.759 9.874 21.707 1.00 87.50 178 ASN A O 1
ATOM 1453 N N . ASP A 1 179 ? -4.815 10.634 21.168 1.00 92.69 179 ASP A N 1
ATOM 1454 C CA . ASP A 1 179 ? -5.559 9.791 22.105 1.00 92.69 179 ASP A CA 1
ATOM 1455 C C . ASP A 1 179 ? -5.889 8.426 21.460 1.00 92.69 179 ASP A C 1
ATOM 1457 O O . ASP A 1 179 ? -6.709 8.352 20.536 1.00 92.69 179 ASP A O 1
ATOM 1461 N N . PRO A 1 180 ? -5.265 7.319 21.912 1.00 90.81 180 PRO A N 1
ATOM 1462 C CA . PRO A 1 180 ? -5.507 5.998 21.343 1.00 90.81 180 PRO A CA 1
ATOM 1463 C C . PRO A 1 180 ? -6.942 5.503 21.536 1.00 90.81 180 PRO A C 1
ATOM 1465 O O . PRO A 1 180 ? -7.448 4.800 20.660 1.00 90.81 180 PRO A O 1
ATOM 1468 N N . ASP A 1 181 ? -7.594 5.862 22.645 1.00 92.50 181 ASP A N 1
ATOM 1469 C CA . ASP A 1 181 ? -8.951 5.405 22.952 1.00 92.50 181 ASP A CA 1
ATOM 1470 C C . ASP A 1 181 ? -9.953 6.109 22.032 1.00 92.50 181 ASP A C 1
ATOM 1472 O O . ASP A 1 181 ? -10.779 5.448 21.395 1.00 92.50 181 ASP A O 1
ATOM 1476 N N . PHE A 1 182 ? -9.792 7.425 21.851 1.00 92.69 182 PHE A N 1
ATOM 1477 C CA . PHE A 1 182 ? -10.547 8.201 20.865 1.00 92.69 182 PHE A CA 1
ATOM 1478 C C . PHE A 1 182 ? -10.400 7.624 19.452 1.00 92.69 182 PHE A C 1
ATOM 1480 O O . PHE A 1 182 ? -11.390 7.406 18.746 1.00 92.69 182 PHE A O 1
ATOM 1487 N N . LEU A 1 183 ? -9.166 7.350 19.018 1.00 95.06 183 LEU A N 1
ATOM 1488 C CA . LEU A 1 183 ? -8.913 6.805 17.684 1.00 95.06 183 LEU A CA 1
ATOM 1489 C C . LEU A 1 183 ? -9.549 5.428 17.495 1.00 95.06 183 LEU A C 1
ATOM 1491 O O . LEU A 1 183 ? -10.109 5.151 16.432 1.00 95.06 183 LEU A O 1
ATOM 1495 N N . ARG A 1 184 ? -9.473 4.569 18.513 1.00 95.25 184 ARG A N 1
ATOM 1496 C CA . ARG A 1 184 ? -10.041 3.224 18.461 1.00 95.25 184 ARG A CA 1
ATOM 1497 C C . ARG A 1 184 ? -11.563 3.269 18.378 1.00 95.25 184 ARG A C 1
ATOM 1499 O O . ARG A 1 184 ? -12.124 2.631 17.492 1.00 95.25 184 ARG A O 1
ATOM 1506 N N . GLU A 1 185 ? -12.212 4.101 19.193 1.00 94.94 185 GLU A N 1
ATOM 1507 C CA . GLU A 1 185 ? -13.659 4.333 19.116 1.00 94.94 185 GLU A CA 1
ATOM 1508 C C . GLU A 1 185 ? -14.073 4.824 17.720 1.00 94.94 185 GLU A C 1
ATOM 1510 O O . GLU A 1 185 ? -15.017 4.306 17.119 1.00 94.94 185 GLU A O 1
ATOM 1515 N N . ARG A 1 186 ? -13.331 5.788 17.156 1.00 95.00 186 ARG A N 1
ATOM 1516 C CA . ARG A 1 186 ? -13.604 6.323 15.814 1.00 95.00 186 ARG A CA 1
ATOM 1517 C C . ARG A 1 186 ? -13.458 5.272 14.722 1.00 95.00 186 ARG A C 1
ATOM 1519 O O . ARG A 1 186 ? -14.283 5.256 13.811 1.00 95.00 186 ARG A O 1
ATOM 1526 N N . LEU A 1 187 ? -12.436 4.419 14.795 1.00 95.94 187 LEU A N 1
ATOM 1527 C CA . LEU A 1 187 ? -12.235 3.317 13.851 1.00 95.94 187 LEU A CA 1
ATOM 1528 C C . LEU A 1 187 ? -13.330 2.256 13.978 1.00 95.94 187 LEU A C 1
ATOM 1530 O O . LEU A 1 187 ? -13.816 1.759 12.961 1.00 95.94 187 LEU A O 1
ATOM 1534 N N . ASP A 1 188 ? -13.753 1.942 15.201 1.00 94.62 188 ASP A N 1
ATOM 1535 C CA . ASP A 1 188 ? -14.817 0.973 15.442 1.00 94.62 188 ASP A CA 1
ATOM 1536 C C . ASP A 1 188 ? -16.185 1.464 14.971 1.00 94.62 188 ASP A C 1
ATOM 1538 O O . ASP A 1 188 ? -16.970 0.662 14.460 1.00 94.62 188 ASP A O 1
ATOM 1542 N N . ALA A 1 189 ? -16.435 2.771 15.059 1.00 95.12 189 ALA A N 1
ATOM 1543 C CA . ALA A 1 189 ? -17.657 3.411 14.586 1.00 95.12 189 ALA A CA 1
ATOM 1544 C C . ALA A 1 189 ? -17.727 3.595 13.056 1.00 95.12 189 ALA A C 1
ATOM 1546 O O . ALA A 1 189 ? -18.781 3.982 12.541 1.00 95.12 189 ALA A O 1
ATOM 1547 N N . LEU A 1 190 ? -16.640 3.349 12.309 1.00 94.69 190 LEU A N 1
ATOM 1548 C CA . LEU A 1 190 ? -16.676 3.428 10.847 1.00 94.69 190 LEU A CA 1
ATOM 1549 C C . LEU A 1 190 ? -17.594 2.352 10.266 1.00 94.69 190 LEU A C 1
ATOM 1551 O O . LEU A 1 190 ? -17.569 1.187 10.671 1.00 94.69 190 LEU A O 1
ATOM 1555 N N . ARG A 1 191 ? -18.356 2.735 9.237 1.00 93.94 191 ARG A N 1
ATOM 1556 C CA . ARG A 1 191 ? -19.079 1.757 8.422 1.00 93.94 191 ARG A CA 1
ATOM 1557 C C . ARG A 1 191 ? -18.073 0.808 7.765 1.00 93.94 191 ARG A C 1
ATOM 1559 O O . ARG A 1 191 ? -16.966 1.247 7.438 1.00 93.94 191 ARG A O 1
ATOM 1566 N N . PRO A 1 192 ? -18.442 -0.461 7.516 1.00 91.44 192 PRO A N 1
ATOM 1567 C CA . PRO A 1 192 ? -17.541 -1.419 6.887 1.00 91.44 192 PRO A CA 1
ATOM 1568 C C . PRO A 1 192 ? -16.922 -0.895 5.587 1.00 91.44 192 PRO A C 1
ATOM 1570 O O . PRO A 1 192 ? -15.726 -1.060 5.380 1.00 91.44 192 PRO A O 1
ATOM 1573 N N . GLU A 1 193 ? -17.697 -0.202 4.747 1.00 88.69 193 GLU A N 1
ATOM 1574 C CA . GLU A 1 193 ? -17.195 0.316 3.469 1.00 88.69 193 GLU A CA 1
ATOM 1575 C C . GLU A 1 193 ? -16.147 1.425 3.652 1.00 88.69 193 GLU A C 1
ATOM 1577 O O . GLU A 1 193 ? -15.135 1.436 2.954 1.00 88.69 193 GLU A O 1
ATOM 1582 N N . ASP A 1 194 ? -16.361 2.322 4.620 1.00 91.19 194 ASP A N 1
ATOM 1583 C CA . ASP A 1 194 ? -15.428 3.414 4.922 1.00 91.19 194 ASP A CA 1
ATOM 1584 C C . ASP A 1 194 ? -14.138 2.875 5.563 1.00 91.19 194 ASP A C 1
ATOM 1586 O O . ASP A 1 194 ? -13.039 3.360 5.288 1.00 91.19 194 ASP A O 1
ATOM 1590 N N . PHE A 1 195 ? -14.253 1.838 6.402 1.00 93.94 195 PHE A N 1
ATOM 1591 C CA . PHE A 1 195 ? -13.092 1.181 7.000 1.00 93.94 195 PHE A CA 1
ATOM 1592 C C . PHE A 1 195 ? -12.237 0.470 5.946 1.00 93.94 195 PHE A C 1
ATOM 1594 O O . PHE A 1 195 ? -11.007 0.560 5.979 1.00 93.94 195 PHE A O 1
ATOM 1601 N N . GLU A 1 196 ? -12.862 -0.205 4.978 1.00 91.81 196 GLU A N 1
ATOM 1602 C CA . GLU A 1 196 ? -12.147 -0.878 3.893 1.00 91.81 196 GLU A CA 1
ATOM 1603 C C . GLU A 1 196 ? -11.212 0.082 3.141 1.00 91.81 196 GLU A C 1
ATOM 1605 O O . GLU A 1 196 ? -10.079 -0.291 2.829 1.00 91.81 196 GLU A O 1
ATOM 1610 N N . ASP A 1 197 ? -11.609 1.338 2.930 1.00 90.38 197 ASP A N 1
ATOM 1611 C CA . ASP A 1 197 ? -10.805 2.333 2.210 1.00 90.38 197 ASP A CA 1
ATOM 1612 C C . ASP A 1 197 ? -9.493 2.728 2.911 1.00 90.38 197 ASP A C 1
ATOM 1614 O O . ASP A 1 197 ? -8.522 3.117 2.244 1.00 90.38 197 ASP A O 1
ATOM 1618 N N . ILE A 1 198 ? -9.433 2.594 4.237 1.00 93.94 198 ILE A N 1
ATOM 1619 C CA . ILE A 1 198 ? -8.244 2.893 5.049 1.00 93.94 198 ILE A CA 1
ATOM 1620 C C . ILE A 1 198 ? -7.543 1.643 5.582 1.00 93.94 198 ILE A C 1
ATOM 1622 O O . ILE A 1 198 ? -6.411 1.749 6.050 1.00 93.94 198 ILE A O 1
ATOM 1626 N N . SER A 1 199 ? -8.173 0.470 5.483 1.00 95.56 199 SER A N 1
ATOM 1627 C CA . SER A 1 199 ? -7.730 -0.765 6.140 1.00 95.56 199 SER A CA 1
ATOM 1628 C C . SER A 1 199 ? -6.317 -1.217 5.766 1.00 95.56 199 SER A C 1
ATOM 1630 O O . SER A 1 199 ? -5.687 -1.901 6.561 1.00 95.56 199 SER A O 1
ATOM 1632 N N . SER A 1 200 ? -5.756 -0.815 4.615 1.00 94.69 200 SER A N 1
ATOM 1633 C CA . SER A 1 200 ? -4.347 -1.105 4.303 1.00 94.69 200 SER A CA 1
ATOM 1634 C C . SER A 1 200 ? -3.346 -0.222 5.054 1.00 94.69 200 SER A C 1
ATOM 1636 O O . SER A 1 200 ? -2.155 -0.303 4.755 1.00 94.69 200 SER A O 1
ATOM 1638 N N . ALA A 1 201 ? -3.794 0.686 5.923 1.00 95.44 201 ALA A N 1
ATOM 1639 C CA . ALA A 1 201 ? -2.970 1.709 6.566 1.00 95.44 201 ALA A CA 1
ATOM 1640 C C . ALA A 1 201 ? -2.119 2.522 5.568 1.00 95.44 201 ALA A C 1
ATOM 1642 O O . ALA A 1 201 ? -0.994 2.921 5.859 1.00 95.44 201 ALA A O 1
ATOM 1643 N N . TYR A 1 202 ? -2.625 2.750 4.352 1.00 93.12 202 TYR A N 1
ATOM 1644 C CA . TYR A 1 202 ? -1.883 3.522 3.361 1.00 93.12 202 TYR A CA 1
ATOM 1645 C C . TYR A 1 202 ? -1.937 5.009 3.704 1.00 93.12 202 TYR A C 1
ATOM 1647 O O . TYR A 1 202 ? -3.018 5.581 3.849 1.00 93.12 202 TYR A O 1
ATOM 1655 N N . ARG A 1 203 ? -0.765 5.652 3.764 1.00 90.06 203 ARG A N 1
ATOM 1656 C CA . ARG A 1 203 ? -0.606 7.046 4.214 1.00 90.06 203 ARG A CA 1
ATOM 1657 C C . ARG A 1 203 ? -1.656 8.001 3.634 1.00 90.06 203 ARG A C 1
ATOM 1659 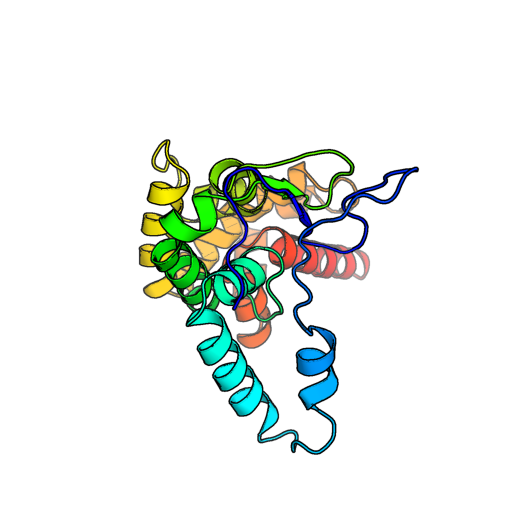O O . ARG A 1 203 ? -2.246 8.781 4.370 1.00 90.06 203 ARG A O 1
ATOM 1666 N N . TYR A 1 204 ? -1.905 7.949 2.323 1.00 87.44 204 TYR A N 1
ATOM 1667 C CA . TYR A 1 204 ? -2.838 8.879 1.676 1.00 87.44 204 TYR A CA 1
ATOM 1668 C C . TYR A 1 204 ? -4.312 8.606 1.995 1.00 87.44 204 TYR A C 1
ATOM 1670 O O . TYR A 1 204 ? -5.081 9.562 2.055 1.00 87.44 204 TYR A O 1
ATOM 1678 N N . SER A 1 205 ? -4.730 7.344 2.172 1.00 90.75 205 SER A N 1
ATOM 1679 C CA . SER A 1 205 ? -6.119 7.066 2.569 1.00 90.75 205 SER A CA 1
ATOM 1680 C C . SER A 1 205 ? -6.348 7.427 4.033 1.00 90.75 205 SER A C 1
ATOM 1682 O O . SER A 1 205 ? -7.336 8.092 4.332 1.00 90.75 205 SER A O 1
ATOM 1684 N N . VAL A 1 206 ? -5.391 7.113 4.912 1.00 93.31 206 VAL A N 1
ATOM 1685 C CA . VAL A 1 206 ? -5.436 7.541 6.319 1.00 93.31 206 VAL A CA 1
ATOM 1686 C C . VAL A 1 206 ? -5.464 9.069 6.428 1.00 93.31 206 VAL A C 1
ATOM 1688 O O . VAL A 1 206 ? -6.297 9.594 7.157 1.00 93.31 206 VAL A O 1
ATOM 1691 N N . ASN A 1 207 ? -4.655 9.800 5.648 1.00 92.44 207 ASN A N 1
ATOM 1692 C CA . ASN A 1 207 ? -4.695 11.269 5.656 1.00 92.44 207 ASN A CA 1
ATOM 1693 C C . ASN A 1 207 ? -6.075 11.824 5.277 1.00 92.44 207 ASN A C 1
ATOM 1695 O O . ASN A 1 207 ? -6.613 12.689 5.963 1.00 92.44 207 ASN A O 1
ATOM 1699 N N . GLY A 1 208 ? -6.687 11.286 4.215 1.00 91.81 208 GLY A N 1
ATOM 1700 C CA . GLY A 1 208 ? -8.040 11.681 3.813 1.00 91.81 208 GLY A CA 1
ATOM 1701 C C . GLY A 1 208 ? -9.074 11.471 4.924 1.00 91.81 208 GLY A C 1
ATOM 1702 O O . GLY A 1 208 ? -9.934 12.330 5.131 1.00 91.81 208 GLY A O 1
ATOM 1703 N N . GLN A 1 209 ? -8.955 10.372 5.674 1.00 94.12 209 GLN A N 1
ATOM 1704 C CA . GLN A 1 209 ? -9.829 10.081 6.807 1.00 94.12 209 GLN A CA 1
ATOM 1705 C C . GLN A 1 209 ? -9.594 11.023 7.993 1.00 94.12 209 GLN A C 1
ATOM 1707 O O . GLN A 1 209 ? -10.566 11.510 8.572 1.00 94.12 209 GLN A O 1
ATOM 1712 N N . LEU A 1 210 ? -8.338 11.340 8.323 1.00 94.50 210 LEU A N 1
ATOM 1713 C CA . LEU A 1 210 ? -8.022 12.300 9.386 1.00 94.50 210 LEU A CA 1
ATOM 1714 C C . LEU A 1 210 ? -8.613 13.682 9.088 1.00 94.50 210 LEU A C 1
ATOM 1716 O O . LEU A 1 210 ? -9.241 14.269 9.961 1.00 94.50 210 LEU A O 1
ATOM 1720 N N . PHE A 1 211 ? -8.539 14.165 7.843 1.00 93.38 211 PHE A N 1
ATOM 1721 C CA . PHE A 1 211 ? -9.220 15.406 7.446 1.00 93.38 211 PHE A CA 1
ATOM 1722 C C . PHE A 1 211 ? -10.750 15.317 7.509 1.00 93.38 211 PHE A C 1
ATOM 1724 O O . PHE A 1 211 ? -11.432 16.325 7.715 1.00 93.38 211 PHE A O 1
ATOM 1731 N N . ALA A 1 212 ? -11.332 14.138 7.281 1.00 93.50 212 ALA A N 1
ATOM 1732 C CA . ALA A 1 212 ? -12.769 13.951 7.452 1.00 93.50 212 ALA A CA 1
ATOM 1733 C C . ALA A 1 212 ? -13.164 14.070 8.931 1.00 93.50 212 ALA A C 1
ATOM 1735 O O . ALA A 1 212 ? -14.126 14.776 9.240 1.00 93.50 212 ALA A O 1
ATOM 1736 N N . TRP A 1 213 ? -12.398 13.453 9.833 1.00 94.62 213 TRP A N 1
ATOM 1737 C CA . TRP A 1 213 ? -12.607 13.564 11.277 1.00 94.62 213 TRP A CA 1
ATOM 1738 C C . TRP A 1 213 ? -12.323 14.970 11.812 1.00 94.62 213 TRP A C 1
ATOM 1740 O O . TRP A 1 213 ? -13.154 15.500 12.541 1.00 94.62 213 TRP A O 1
ATOM 1750 N N . ASP A 1 214 ? -11.240 15.620 11.385 1.00 93.75 214 ASP A N 1
ATOM 1751 C CA . ASP A 1 214 ? -10.888 16.990 11.784 1.00 93.75 214 ASP A CA 1
ATOM 1752 C C . ASP A 1 214 ? -12.006 17.989 11.436 1.00 93.75 214 ASP A C 1
ATOM 1754 O O . ASP A 1 214 ? -12.427 18.804 12.259 1.00 93.75 214 ASP A O 1
ATOM 1758 N N . ARG A 1 215 ? -12.581 17.865 10.232 1.00 92.38 215 ARG A N 1
ATOM 1759 C CA . ARG A 1 215 ? -13.741 18.671 9.820 1.00 92.38 215 ARG A CA 1
ATOM 1760 C C . ARG A 1 215 ? -15.009 18.349 10.603 1.00 92.38 215 ARG A C 1
ATOM 1762 O O . ARG A 1 215 ? -15.868 19.221 10.707 1.00 92.38 215 ARG A O 1
ATOM 1769 N N . ALA A 1 216 ? -15.173 17.115 11.074 1.00 91.50 216 ALA A N 1
ATOM 1770 C CA . ALA A 1 216 ? -16.323 16.721 11.880 1.00 91.50 216 ALA A CA 1
ATOM 1771 C C . ALA A 1 216 ? -16.215 17.261 13.313 1.00 91.50 216 ALA A C 1
ATOM 1773 O O . ALA A 1 216 ? -17.221 17.726 13.839 1.00 91.50 216 ALA A O 1
ATOM 1774 N N . LEU A 1 217 ? -15.011 17.266 13.894 1.00 90.25 217 LEU A N 1
ATOM 1775 C CA . LEU A 1 217 ? -14.732 17.859 15.206 1.00 90.25 217 LEU A CA 1
ATOM 1776 C C . LEU A 1 217 ? -15.038 19.360 15.219 1.00 90.25 217 LEU A C 1
ATOM 1778 O O . LEU A 1 217 ? -15.741 19.829 16.099 1.00 90.25 217 LEU A O 1
ATOM 1782 N N . GLY A 1 218 ? -14.648 20.099 14.175 1.00 84.69 218 GLY A N 1
ATOM 1783 C CA . GLY A 1 218 ? -14.962 21.532 14.070 1.00 84.69 218 GLY A CA 1
ATOM 1784 C C . GLY A 1 218 ? -16.442 21.878 13.817 1.00 84.69 218 GLY A C 1
ATOM 1785 O O . GLY A 1 218 ? -16.764 23.054 13.654 1.00 84.69 218 GLY A O 1
ATOM 1786 N N . ARG A 1 219 ? -17.331 20.882 13.695 1.00 83.50 219 ARG A N 1
ATOM 1787 C CA . ARG A 1 219 ? -18.791 21.062 13.557 1.00 83.50 219 ARG A CA 1
ATOM 1788 C C . ARG A 1 219 ? -19.561 20.685 14.828 1.00 83.50 219 ARG A C 1
ATOM 1790 O O . ARG A 1 219 ? -20.784 20.830 14.823 1.00 83.50 219 ARG A O 1
ATOM 1797 N N . GLN A 1 220 ? -18.872 20.152 15.837 1.00 59.31 220 GLN A N 1
ATOM 1798 C CA . GLN A 1 220 ? -19.409 19.889 17.174 1.00 59.31 220 GLN A CA 1
ATOM 1799 C C . GLN A 1 220 ? -19.287 21.147 18.035 1.00 59.31 220 GLN A C 1
ATOM 1801 O O . GLN A 1 220 ? -20.192 21.340 18.874 1.00 59.31 220 GLN A O 1
#

Sequence (220 aa):
MLQVPPGELLEMISGAVFDATPRPRWRIRMFVDVFMHLNEGVSEAEYPRARKAFESFCLSTPWGALYHAVSPPPPRNAERMARRLAALLRFWDVLQGPCYAYRVPDTHHTLDELMEYIYRETLEAWCPRGPASVREHLALAVERMARATREDCIEAVLRMIPCVVRMDIDLKHREEFNDPDFLRERLDALRPEDFEDISSAYRYSVNGQLFAWDRALGRQ

Foldseek 3Di:
DDQDAAAFEEELDPPLEDDPDDDDGHYPPDPPVCLVPVVVPADPVCNVVVNVVVLVVLLVDQSSLVNCQQPNDDQPFLQVNLSSLVSNLVCVVSQQRYWYRDDHYPDTDGPQRSLCVQCVQLLCLLPPPFDPGSSRSSNSSSVCSNPDDLVSLLSSLLSLQVVLLVVDPPQDPSVLNVDSVSSSVVLVPDDPVLNRSCSSVGSVSSNVVSVVVSVVVVVD

pLDDT: mean 85.76, std 12.6, range [48.28, 97.81]

Radius of gyration: 18.53 Å; chains: 1; bounding box: 43×36×49 Å

Organism: NCBI:txid83449

Secondary structure (DSSP, 8-state):
-PPPPTT-EEE-STTS---SSPPP-EE----HHHHHHTTTT--TTTHHHHHHHHHHHHTTSHHHHHHHHHSPPSP--HHHHHHHHHHHHHTHHHHTSSEEE-SSTT-EE-HHHHHHHHHHHHHHHHSTT--SSHHHHHHHHHHHHHT--HHHHHHHHHHHHHHHHHH-S--S-TTGGG-HHHHHHHHHTS-HHHHHHHTT--HHHHHHHHHHHHHHHTT-